Protein AF-A0A9D5M4J1-F1 (afdb_monomer)

Secondary structure (DSSP, 8-state):
------HHHHHHHHHHHHHTTT-EE-PPPHHHHSS-EEEEGGGEEE-TTSGGG-TTT---HHHHHHHHHHHHHHHHHTS-S-SSPEEEEEEESSSEE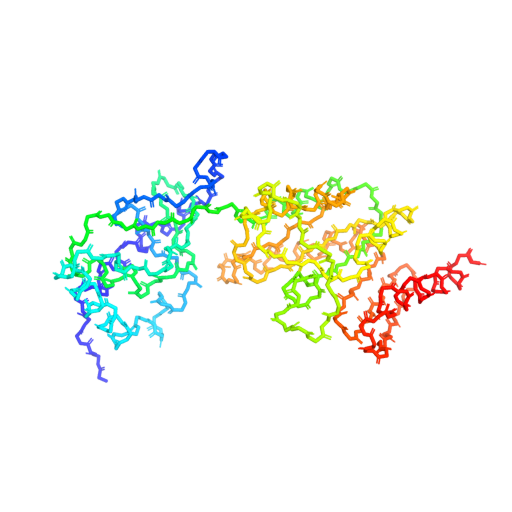EEE-HHHHHHHHHTT-SEEEEEE--PPPHHHHHHHHHT---SEEEEEEIIIIIS-SSTTS-BPPPPTTTHHHH--PPPBTTHHHHHHHHHTTTEEEEEEESS---HHHHHHHHHHTTPPPSEEEES--S--TTHHHHHHHHHHHHHHH-SEEEEE-SSEEEEEETTTTEEEEEE----TTTHHHHHHHHHHHHHHHHS--

Sequence (297 aa):
MAGTKSRFDEYVREELNRYRGIGYPVKSNLLHRIKTWKKPTRKIHPNPEDEFCFQDIGPNYKIISDYEQQILQARKNGTRFFSEPLTVQKMHPDGYMLLNGHHRWAAAVRLGEEKVPVRIVNLTTLNEVQKMIRDAKNNKRVTFDLDEVIFPPDNSSLMEPPLRFPLNRTYPERMRLGVPALFNFLQRRGYDIWVFSARYYSTDYLKRYFRRYRIKLDGIVTGLVQNRPGVNEIREELSTLTRSKYPRTIHIDGKSVLCIDREKRHFSDYELSGSPETWSREIMDYVSAYEKQHQKD

Foldseek 3Di:
DPDDDDPLLVVLVVLCVVCVPPKDFDDDDPVLQQDKDWDFLVLEHEDCLDLCNDPVRHNDVVLLVVLLVLQVVCVVVVHASDPDFFEWTAIPPTHTYTLDDVSNSSSCVVVVPGITIYRYAAADDLVNLLVLLVVQPFQAAEEEECDPQFQNPDPLAAWDDQDDPPVCVSPVTTTGPCPLVLQVLCVVVRYAYEYAYCARHHPVSVQVVVVSSVGHHSYYHYNPRDDDVVVVVSVVVSVVSNCVRHQWYWYDYLFKIWIHHNVVRDTDIGGDPNDNVCSSVSVSVVVVVVCVVVVPD

Mean predicted aligned error: 6.98 Å

Solvent-accessible surface area (backbone atoms only — not comparable to full-atom values): 16486 Å² total; per-residue (Å²): 132,91,69,85,78,49,75,64,56,52,51,53,50,52,55,44,58,75,39,58,96,60,60,40,84,43,81,67,60,71,79,63,49,77,50,77,41,77,41,51,41,89,41,53,40,77,38,74,83,37,62,58,58,33,92,91,68,29,72,61,63,69,62,18,51,55,40,35,50,42,36,56,51,17,64,75,67,74,50,77,54,62,95,66,60,31,33,28,28,34,28,33,92,65,48,25,36,42,75,44,49,65,48,55,51,48,20,37,57,76,72,65,44,66,58,42,52,31,36,46,32,39,61,46,49,71,70,56,52,51,47,40,58,70,70,46,87,50,47,29,32,36,39,33,44,36,56,62,46,39,37,45,88,55,85,82,49,49,56,41,82,71,54,64,87,73,48,31,79,79,45,74,77,48,44,33,40,47,48,63,57,42,50,54,57,40,46,78,72,45,33,38,38,30,37,37,31,82,54,75,52,27,52,69,55,52,56,53,53,40,44,75,66,72,42,80,73,62,37,71,43,18,44,65,79,85,74,58,90,68,45,65,58,53,48,51,50,47,50,51,52,45,52,72,49,30,42,32,39,34,43,43,56,75,48,36,39,37,40,39,32,59,86,77,73,42,75,50,78,44,78,50,93,67,49,46,88,47,48,40,55,54,52,52,50,50,54,50,51,52,47,59,70,67,70,77,120

Nearest PDB structures (foldseek):
  7ng0-assembly1_A-2  TM=8.614E-01  e=2.525E-04  Geobacillus thermoleovorans CCB_US3_UF5
  7nfu-assembly2_B  TM=6.854E-01  e=1.041E-04  Geobacillus thermoleovorans CCB_US3_UF5
  7nfu-assembly1_A  TM=5.438E-01  e=7.748E-05  Geobacillus thermoleovorans CCB_US3_UF5
  6ryk-assembly1_B  TM=5.543E-01  e=7.763E-03  Myxococcus xanthus DK 1622
  7ocr-assembly1_A  TM=6.006E-01  e=1.676E+00  Acinetobacter baumannii ATCC 19606 = CIP 70.34 = JCM 6841

pLDDT: mean 86.73, std 10.68, range [34.03, 96.38]

Structure (mmCIF, N/CA/C/O backbone):
data_AF-A0A9D5M4J1-F1
#
_entry.id   AF-A0A9D5M4J1-F1
#
loop_
_atom_site.group_PDB
_atom_site.id
_atom_site.type_symbol
_atom_site.label_atom_id
_atom_site.label_alt_id
_atom_site.label_comp_id
_atom_site.label_asym_id
_atom_site.label_entity_id
_atom_site.label_seq_id
_atom_site.pdbx_PDB_ins_code
_atom_site.Cartn_x
_atom_site.Cartn_y
_atom_site.Cartn_z
_atom_site.occupancy
_atom_site.B_iso_or_equiv
_atom_site.auth_seq_id
_atom_site.auth_comp_id
_atom_site.auth_asym_id
_atom_site.auth_atom_id
_atom_site.pdbx_PDB_model_num
ATOM 1 N N . MET A 1 1 ? 10.387 -12.918 37.264 1.00 34.03 1 MET A N 1
ATOM 2 C CA . MET A 1 1 ? 9.130 -12.629 37.988 1.00 34.03 1 MET A CA 1
ATOM 3 C C . MET A 1 1 ? 7.985 -12.758 36.999 1.00 34.03 1 MET A C 1
ATOM 5 O O . MET A 1 1 ? 7.893 -11.940 36.095 1.00 34.03 1 MET A O 1
ATOM 9 N N . ALA A 1 2 ? 7.189 -13.823 37.093 1.00 36.91 2 ALA A N 1
ATOM 10 C CA . ALA A 1 2 ? 6.030 -14.021 36.226 1.00 36.91 2 ALA A CA 1
ATOM 11 C C . ALA A 1 2 ? 4.923 -13.056 36.675 1.00 36.91 2 ALA A C 1
ATOM 13 O O . ALA A 1 2 ? 4.228 -13.316 37.653 1.00 36.91 2 ALA A O 1
ATOM 14 N N . GLY A 1 3 ? 4.849 -11.894 36.023 1.00 44.56 3 GLY A N 1
ATOM 15 C CA . GLY A 1 3 ? 3.861 -10.864 36.320 1.00 44.56 3 GLY A CA 1
ATOM 16 C C . GLY A 1 3 ? 2.443 -11.376 36.084 1.00 44.56 3 GLY A C 1
ATOM 17 O O . GLY A 1 3 ? 2.165 -12.035 35.080 1.00 44.56 3 GLY A O 1
ATOM 18 N N . THR A 1 4 ? 1.554 -11.075 37.025 1.00 47.53 4 THR A N 1
ATOM 19 C CA . THR A 1 4 ? 0.114 -11.310 36.939 1.00 47.53 4 THR A CA 1
ATOM 20 C C . THR A 1 4 ? -0.404 -10.731 35.622 1.00 47.53 4 THR A C 1
ATOM 22 O O . THR A 1 4 ? -0.330 -9.522 35.401 1.00 47.53 4 THR A O 1
ATOM 25 N N . LYS A 1 5 ? -0.870 -11.591 34.712 1.00 61.75 5 LYS A N 1
ATOM 26 C CA . LYS A 1 5 ? -1.372 -11.166 33.399 1.00 61.75 5 LYS A CA 1
ATOM 27 C C . LYS A 1 5 ? -2.619 -10.305 33.596 1.00 61.75 5 LYS A C 1
ATOM 29 O O . LYS A 1 5 ? -3.487 -10.649 34.395 1.00 61.75 5 LYS A O 1
ATOM 34 N N . SER A 1 6 ? -2.706 -9.176 32.895 1.00 79.50 6 SER A N 1
ATOM 35 C CA . SER A 1 6 ? -3.891 -8.323 32.969 1.00 79.50 6 SER A CA 1
ATOM 36 C C . SER A 1 6 ? -5.097 -9.072 32.397 1.00 79.50 6 SER A C 1
ATOM 38 O O . SER A 1 6 ? -4.967 -9.772 31.395 1.00 79.50 6 SER A O 1
ATOM 40 N N . ARG A 1 7 ? -6.302 -8.845 32.940 1.00 84.88 7 ARG A N 1
ATOM 41 C CA . ARG A 1 7 ? -7.572 -9.321 32.345 1.00 84.88 7 ARG A CA 1
ATOM 42 C C . ARG A 1 7 ? -7.690 -8.953 30.857 1.00 84.88 7 ARG A C 1
ATOM 44 O O . ARG A 1 7 ? -8.324 -9.655 30.076 1.00 84.88 7 ARG A O 1
ATOM 51 N N . PHE A 1 8 ? -7.075 -7.839 30.455 1.00 87.94 8 PHE A N 1
ATOM 52 C CA . PHE A 1 8 ? -7.015 -7.426 29.057 1.00 87.94 8 PHE A CA 1
ATOM 53 C C . PHE A 1 8 ? -6.067 -8.299 28.212 1.00 87.94 8 PHE A C 1
ATOM 55 O O . PHE A 1 8 ? -6.415 -8.638 27.084 1.00 87.94 8 PHE A O 1
ATOM 62 N N . ASP A 1 9 ? -4.916 -8.716 28.749 1.00 86.94 9 ASP A N 1
ATOM 63 C CA . ASP A 1 9 ? -3.996 -9.631 28.052 1.00 86.94 9 ASP A CA 1
ATOM 64 C C . ASP A 1 9 ? -4.642 -10.999 27.815 1.00 86.94 9 ASP A C 1
ATOM 66 O O . ASP A 1 9 ? -4.414 -11.635 26.785 1.00 86.94 9 ASP A O 1
ATOM 70 N N . GLU A 1 10 ? -5.449 -11.463 28.772 1.00 87.75 10 GLU A N 1
ATOM 71 C CA . GLU A 1 10 ? -6.241 -12.687 28.634 1.00 87.75 10 GLU A CA 1
ATOM 72 C C . GLU A 1 10 ? -7.270 -12.550 27.514 1.00 87.75 10 GLU A C 1
ATOM 74 O O . GLU A 1 10 ? -7.282 -13.385 26.612 1.00 87.75 10 GLU A O 1
ATOM 79 N N . TYR A 1 11 ? -8.033 -11.452 27.493 1.00 89.31 11 TYR A N 1
ATOM 80 C CA . TYR A 1 11 ? -8.980 -11.155 26.415 1.00 89.31 11 TYR A CA 1
ATOM 81 C C . TYR A 1 11 ? -8.313 -11.136 25.030 1.00 89.31 11 TYR A C 1
ATOM 83 O O . TYR A 1 11 ? -8.810 -11.758 24.091 1.00 89.31 11 TYR A O 1
ATOM 91 N N . VAL A 1 12 ? -7.167 -10.457 24.889 1.00 89.31 12 VAL A N 1
ATOM 92 C CA . VAL A 1 12 ? -6.423 -10.422 23.619 1.00 89.31 12 VAL A CA 1
ATOM 93 C C . VAL A 1 12 ? -5.990 -11.831 23.216 1.00 89.31 12 VAL A C 1
ATOM 95 O O . VAL A 1 12 ? -6.164 -12.217 22.061 1.00 89.31 12 VAL A O 1
ATOM 98 N N . ARG A 1 13 ? -5.477 -12.633 24.157 1.00 88.00 13 ARG A N 1
ATOM 99 C CA . ARG A 1 13 ? -5.056 -14.013 23.880 1.00 88.00 13 ARG A CA 1
ATOM 100 C C . ARG A 1 13 ? -6.226 -14.905 23.463 1.00 88.00 13 ARG A C 1
ATOM 102 O O . ARG A 1 13 ? -6.072 -15.700 22.539 1.00 88.00 13 ARG A O 1
ATOM 109 N N . GLU A 1 14 ? -7.373 -14.789 24.122 1.00 90.00 14 GLU A N 1
ATOM 110 C CA . GLU A 1 14 ? -8.589 -15.527 23.768 1.00 90.00 14 GLU A CA 1
ATOM 111 C C . GLU A 1 14 ? -9.065 -15.179 22.356 1.00 90.00 14 GLU A C 1
ATOM 113 O O . GLU A 1 14 ? -9.339 -16.080 21.563 1.00 90.00 14 GLU A O 1
ATOM 118 N N . GLU A 1 15 ? -9.091 -13.893 22.006 1.00 88.69 15 GLU A N 1
ATOM 119 C CA . GLU A 1 15 ? -9.456 -13.443 20.661 1.00 88.69 15 GLU A CA 1
ATOM 120 C C . GLU A 1 15 ? -8.465 -13.943 19.599 1.00 88.69 15 GLU A C 1
ATOM 122 O O . GLU A 1 15 ? -8.883 -14.435 18.550 1.00 88.69 15 GLU A O 1
ATOM 127 N N . LEU A 1 16 ? -7.157 -13.905 19.872 1.00 87.31 16 LEU A N 1
ATOM 128 C CA . LEU A 1 16 ? -6.145 -14.458 18.965 1.00 87.31 16 LEU A CA 1
ATOM 129 C C . LEU A 1 16 ? -6.324 -15.967 18.764 1.00 87.31 16 LEU A C 1
ATOM 131 O O . LEU A 1 16 ? -6.267 -16.449 17.633 1.00 87.31 16 LEU A O 1
ATOM 135 N N . ASN A 1 17 ? -6.583 -16.710 19.842 1.00 87.19 17 ASN A N 1
ATOM 136 C CA . ASN A 1 17 ? -6.818 -18.151 19.783 1.00 87.19 17 ASN A CA 1
ATOM 137 C C . ASN A 1 17 ? -8.105 -18.493 19.029 1.00 87.19 17 ASN A C 1
ATOM 139 O O . ASN A 1 17 ? -8.104 -19.431 18.234 1.00 87.19 17 ASN A O 1
ATOM 143 N N . ARG A 1 18 ? -9.176 -17.711 19.219 1.00 86.19 18 ARG A N 1
ATOM 144 C CA . ARG A 1 18 ? -10.458 -17.896 18.528 1.00 86.19 18 ARG A CA 1
ATOM 145 C C . ARG A 1 18 ? -10.302 -17.874 17.010 1.00 86.19 18 ARG A C 1
ATOM 147 O O . ARG A 1 18 ? -10.974 -18.645 16.336 1.00 86.19 18 ARG A O 1
ATOM 154 N N . TYR A 1 19 ? -9.440 -17.010 16.474 1.00 82.25 19 TYR A N 1
ATOM 155 C CA . TYR A 1 19 ? -9.260 -16.851 15.025 1.00 82.25 19 TYR A CA 1
ATOM 156 C C . TYR A 1 19 ? -7.991 -17.503 14.471 1.00 82.25 19 TYR A C 1
ATOM 158 O O . TYR A 1 19 ? -7.726 -17.413 13.267 1.00 82.25 19 TYR A O 1
ATOM 166 N N . ARG A 1 20 ? -7.212 -18.188 15.312 1.00 80.88 20 ARG A N 1
ATOM 167 C CA . ARG A 1 20 ? -5.972 -18.843 14.899 1.00 80.88 20 ARG A CA 1
ATOM 168 C C . ARG A 1 20 ? -6.263 -19.923 13.857 1.00 80.88 20 ARG A C 1
ATOM 170 O O . ARG A 1 20 ? -7.056 -20.826 14.088 1.00 80.88 20 ARG A O 1
ATOM 177 N N . GLY A 1 21 ? -5.637 -19.811 12.688 1.00 74.56 21 GLY A N 1
ATOM 178 C CA . GLY A 1 21 ? -5.787 -20.773 11.588 1.00 74.56 21 GLY A CA 1
ATOM 179 C C . GLY A 1 21 ? -7.107 -20.695 10.806 1.00 74.56 21 GLY A C 1
ATOM 180 O O . GLY A 1 21 ? -7.166 -21.222 9.702 1.00 74.56 21 GLY A O 1
ATOM 181 N N . ILE A 1 22 ? -8.133 -20.003 11.315 1.00 79.38 22 ILE A N 1
ATOM 182 C CA . ILE A 1 22 ? -9.433 -19.847 10.632 1.00 79.38 22 ILE A CA 1
ATOM 183 C C . ILE A 1 22 ? -9.672 -18.430 10.092 1.00 79.38 22 ILE A C 1
ATOM 185 O O . ILE A 1 22 ? -10.477 -18.238 9.180 1.00 79.38 22 ILE A O 1
ATOM 189 N N . GLY A 1 23 ? -8.984 -17.430 10.651 1.00 79.50 23 GLY A N 1
ATOM 190 C CA . GLY A 1 23 ? -9.100 -16.032 10.256 1.00 79.50 23 GLY A CA 1
ATOM 191 C C . GLY A 1 23 ? -8.487 -15.774 8.881 1.00 79.50 23 GLY A C 1
ATOM 192 O O . GLY A 1 23 ? -7.264 -15.791 8.729 1.00 79.50 23 GLY A O 1
ATOM 193 N N . TYR A 1 24 ? -9.322 -15.475 7.883 1.00 80.62 24 TYR A N 1
ATOM 194 C CA . TYR A 1 24 ? -8.857 -15.173 6.526 1.00 80.62 24 TYR A CA 1
ATOM 195 C C . TYR A 1 24 ? -9.322 -13.786 6.054 1.00 80.62 24 TYR A C 1
ATOM 197 O O . TYR A 1 24 ? -10.515 -13.481 6.146 1.00 80.62 24 TYR A O 1
ATOM 205 N N . PRO A 1 25 ? -8.420 -12.923 5.543 1.00 84.88 25 PRO A N 1
ATOM 206 C CA . PRO A 1 25 ? -8.799 -11.613 5.029 1.00 84.88 25 PRO A CA 1
ATOM 207 C C . PRO A 1 25 ? -9.650 -11.745 3.762 1.00 84.88 25 PRO A C 1
ATOM 209 O O . PRO A 1 25 ? -9.275 -12.413 2.804 1.00 84.88 25 PRO A O 1
ATOM 212 N N . VAL A 1 26 ? -10.783 -11.050 3.721 1.00 86.56 26 VAL A N 1
ATOM 213 C CA . VAL A 1 26 ? -11.701 -11.051 2.576 1.00 86.56 26 VAL A CA 1
ATOM 214 C C . VAL A 1 26 ? -11.791 -9.653 1.996 1.00 86.56 26 VAL A C 1
ATOM 216 O O . VAL A 1 26 ? -11.751 -8.650 2.714 1.00 86.56 26 VAL A O 1
ATOM 219 N N . LYS A 1 27 ? -11.978 -9.557 0.679 1.00 86.38 27 LYS A N 1
ATOM 220 C CA . LYS A 1 27 ? -12.227 -8.261 0.053 1.00 86.38 27 LYS A CA 1
ATOM 221 C C . LYS A 1 27 ? -13.539 -7.669 0.543 1.00 86.38 27 LYS A C 1
ATOM 223 O O . LYS A 1 27 ? -14.593 -8.300 0.531 1.00 86.38 27 LYS A O 1
ATOM 228 N N . SER A 1 28 ? -13.467 -6.409 0.942 1.00 83.88 28 SER A N 1
ATOM 229 C CA . SER A 1 28 ? -14.647 -5.591 1.181 1.00 83.88 28 SER A CA 1
ATOM 230 C C . SER A 1 28 ? -15.231 -5.092 -0.149 1.00 83.88 28 SER A C 1
ATOM 232 O O . SER A 1 28 ? -14.552 -5.112 -1.181 1.00 83.88 28 SER A O 1
ATOM 234 N N . ASN A 1 29 ? -16.462 -4.571 -0.128 1.00 84.88 29 ASN A N 1
ATOM 235 C CA . ASN A 1 29 ? -17.113 -3.927 -1.280 1.00 84.88 29 ASN A CA 1
ATOM 236 C C . ASN A 1 29 ? -16.747 -2.441 -1.374 1.00 84.88 29 ASN A C 1
ATOM 238 O O . ASN A 1 29 ? -16.393 -1.817 -0.371 1.00 84.88 29 ASN A O 1
ATOM 242 N N . LEU A 1 30 ? -16.812 -1.875 -2.586 1.00 77.62 30 LEU A N 1
ATOM 243 C CA . LEU A 1 30 ? -16.299 -0.531 -2.889 1.00 77.62 30 LEU A CA 1
ATOM 244 C C . LEU A 1 30 ? -16.879 0.548 -1.960 1.00 77.62 30 LEU A C 1
ATOM 246 O O . LEU A 1 30 ? -16.128 1.353 -1.415 1.00 77.62 30 LEU A O 1
ATOM 250 N N . LEU A 1 31 ? -18.191 0.509 -1.714 1.00 78.31 31 LEU A N 1
ATOM 251 C CA . LEU A 1 31 ? -18.895 1.471 -0.859 1.00 78.31 31 LEU A CA 1
ATOM 252 C C . LEU A 1 31 ? -18.339 1.512 0.570 1.00 78.31 31 LEU A C 1
ATOM 254 O O . LEU A 1 31 ? -18.200 2.584 1.153 1.00 78.31 31 LEU A O 1
ATOM 258 N N . HIS A 1 32 ? -17.942 0.364 1.120 1.00 79.44 32 HIS A N 1
ATOM 259 C CA . HIS A 1 32 ? -17.381 0.284 2.467 1.00 79.44 32 HIS A CA 1
ATOM 260 C C . HIS A 1 32 ? -15.969 0.873 2.580 1.00 79.44 32 HIS A C 1
ATOM 262 O O . HIS A 1 32 ? -15.504 1.087 3.695 1.00 79.44 32 HIS A O 1
ATOM 268 N N . ARG A 1 33 ? -15.289 1.165 1.466 1.00 81.75 33 ARG A N 1
ATOM 269 C CA . ARG A 1 33 ? -13.906 1.674 1.465 1.00 81.75 33 ARG A CA 1
ATOM 270 C C . ARG A 1 33 ? -13.782 3.169 1.174 1.00 81.75 33 ARG A C 1
ATOM 272 O O . ARG A 1 33 ? -12.705 3.721 1.343 1.00 81.75 33 ARG A O 1
ATOM 279 N N . ILE A 1 34 ? -14.853 3.824 0.721 1.00 76.38 34 ILE A N 1
ATOM 280 C CA . ILE A 1 34 ? -14.801 5.232 0.282 1.00 76.38 34 ILE A CA 1
ATOM 281 C C . ILE A 1 34 ? -14.773 6.218 1.462 1.00 76.38 34 ILE A C 1
ATOM 283 O O . ILE A 1 34 ? -14.279 7.330 1.315 1.00 76.38 34 ILE A O 1
ATOM 287 N N . LYS A 1 35 ? -15.280 5.830 2.637 1.00 81.88 35 LYS A N 1
ATOM 288 C CA . LYS A 1 35 ? -15.336 6.698 3.821 1.00 81.88 35 LYS A CA 1
ATOM 289 C C . LYS A 1 35 ? -14.962 5.961 5.099 1.00 81.88 35 LYS A C 1
ATOM 291 O O . LYS A 1 35 ? -14.937 4.732 5.136 1.00 81.88 35 LYS A O 1
ATOM 296 N N . THR A 1 36 ? -14.739 6.729 6.157 1.00 87.06 36 THR A N 1
ATOM 297 C CA . THR A 1 36 ? -14.618 6.222 7.525 1.00 87.06 36 THR A CA 1
ATOM 298 C C . THR A 1 36 ? -15.982 5.764 8.039 1.00 87.06 36 THR A C 1
ATOM 300 O O . THR A 1 36 ? -16.984 6.467 7.890 1.00 87.06 36 THR A O 1
ATOM 303 N N . TRP A 1 37 ? -16.021 4.597 8.676 1.00 88.62 37 TRP A N 1
ATOM 304 C CA . TRP A 1 37 ? -17.231 4.017 9.259 1.00 88.62 37 TRP A CA 1
ATOM 305 C C . TRP A 1 37 ? -17.082 3.868 10.763 1.00 88.62 37 TRP A C 1
ATOM 307 O O . TRP A 1 37 ? -15.999 3.575 11.242 1.00 88.62 37 TRP A O 1
ATOM 317 N N . LYS A 1 38 ? -18.176 3.988 11.514 1.00 92.06 38 LYS A N 1
ATOM 318 C CA . LYS A 1 38 ? -18.201 3.531 12.908 1.00 92.06 38 LYS A CA 1
ATOM 319 C C . LYS A 1 38 ? -18.526 2.039 12.921 1.00 92.06 38 LYS A C 1
ATOM 321 O O . LYS A 1 38 ? -19.567 1.646 12.390 1.00 92.06 38 LYS A O 1
ATOM 326 N N . LYS A 1 39 ? -17.647 1.210 13.483 1.00 94.00 39 LYS A N 1
ATOM 327 C CA . LYS A 1 39 ? -17.856 -0.242 13.602 1.00 94.00 39 LYS A CA 1
ATOM 328 C C . LYS A 1 39 ? -17.829 -0.675 15.063 1.00 94.00 39 LYS A C 1
ATOM 330 O O . LYS A 1 39 ? -17.121 -0.037 15.838 1.00 94.00 39 LYS A O 1
ATOM 335 N N . PRO A 1 40 ? -18.595 -1.718 15.436 1.00 95.00 40 PRO A N 1
ATOM 336 C CA . PRO A 1 40 ? -18.570 -2.234 16.794 1.00 95.00 40 PRO A CA 1
ATOM 337 C C . PRO A 1 40 ? -17.155 -2.640 17.194 1.00 95.00 40 PRO A C 1
ATOM 339 O O . PRO A 1 40 ? -16.514 -3.392 16.461 1.00 95.00 40 PRO A O 1
ATOM 342 N N . THR A 1 41 ? -16.687 -2.180 18.350 1.00 93.19 41 THR A N 1
ATOM 343 C CA . THR A 1 41 ? -15.324 -2.456 18.832 1.00 93.19 41 THR A CA 1
ATOM 344 C C . THR A 1 41 ? -15.083 -3.960 18.996 1.00 93.19 41 THR A C 1
ATOM 346 O O . THR A 1 41 ? -14.015 -4.457 18.658 1.00 93.19 41 THR A O 1
ATOM 349 N N . ARG A 1 42 ? -16.125 -4.706 19.395 1.00 91.88 42 ARG A N 1
ATOM 350 C CA . ARG A 1 42 ? -16.126 -6.177 19.541 1.00 91.88 42 ARG A CA 1
ATOM 351 C C . ARG A 1 42 ? -16.002 -6.956 18.224 1.00 91.88 42 ARG A C 1
ATOM 353 O O . ARG A 1 42 ? -15.778 -8.155 18.249 1.00 91.88 42 ARG A O 1
ATOM 360 N N . LYS A 1 43 ? -16.208 -6.300 17.077 1.00 93.88 43 LYS A N 1
ATOM 361 C CA . LYS A 1 43 ? -16.054 -6.898 15.736 1.00 93.88 43 LYS A CA 1
ATOM 362 C C . LYS A 1 43 ? -14.682 -6.591 15.132 1.00 93.88 43 LYS A C 1
ATOM 364 O O . LYS A 1 43 ? -14.491 -6.798 13.937 1.00 93.88 43 LYS A O 1
ATOM 369 N N . ILE A 1 44 ? -13.778 -5.998 15.908 1.00 94.75 44 ILE A N 1
ATOM 370 C CA . ILE A 1 44 ? -12.417 -5.678 15.491 1.00 94.75 44 ILE A CA 1
ATOM 371 C C . ILE A 1 44 ? -11.492 -6.582 16.285 1.00 94.75 44 ILE A C 1
ATOM 373 O O . ILE A 1 44 ? -11.486 -6.535 17.514 1.00 94.75 44 ILE A O 1
ATOM 377 N N . HIS A 1 45 ? -10.730 -7.386 15.560 1.00 93.25 45 HIS A N 1
ATOM 378 C CA . HIS A 1 45 ? -9.870 -8.419 16.104 1.00 93.25 45 HIS A CA 1
ATOM 379 C C . HIS A 1 45 ? -8.411 -8.002 15.914 1.00 93.25 45 HIS A C 1
ATOM 381 O O . HIS A 1 45 ? -8.057 -7.501 14.837 1.00 93.25 45 HIS A O 1
ATOM 387 N N . PRO A 1 46 ? -7.561 -8.166 16.938 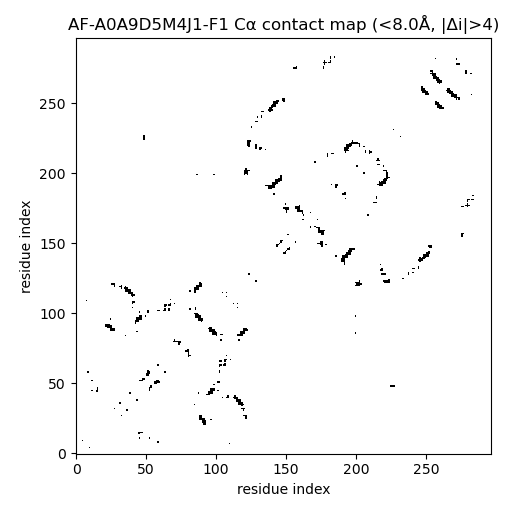1.00 91.75 46 PRO A N 1
ATOM 388 C CA . PRO A 1 46 ? -6.155 -7.812 16.839 1.00 91.75 46 PRO A CA 1
ATOM 389 C C . PRO A 1 46 ? -5.471 -8.684 15.780 1.00 91.75 46 PRO A C 1
ATOM 391 O O . PRO A 1 46 ? -5.777 -9.869 15.645 1.00 91.75 46 PRO A O 1
ATOM 394 N N . ASN A 1 47 ? -4.565 -8.096 15.000 1.00 88.75 47 ASN A N 1
ATOM 395 C CA . ASN A 1 47 ? -3.760 -8.861 14.050 1.00 88.75 47 ASN A CA 1
ATOM 396 C C . ASN A 1 47 ? -2.675 -9.643 14.811 1.00 88.75 47 ASN A C 1
ATOM 398 O O . ASN A 1 47 ? -1.835 -8.991 15.429 1.00 88.75 47 ASN A O 1
ATOM 402 N N . PRO A 1 48 ? -2.647 -10.990 14.732 1.00 84.94 48 PRO A N 1
ATOM 403 C CA . PRO A 1 48 ? -1.645 -11.813 15.418 1.00 84.94 48 PRO A CA 1
ATOM 404 C C . PRO A 1 48 ? -0.197 -11.482 15.049 1.00 84.94 48 PRO A C 1
ATOM 406 O O . PRO A 1 48 ? 0.715 -11.799 15.799 1.00 84.94 48 PRO A O 1
ATOM 409 N N . GLU A 1 49 ? -0.010 -10.862 13.887 1.00 79.94 49 GLU A N 1
ATOM 410 C CA . GLU A 1 49 ? 1.281 -10.557 13.267 1.00 79.94 49 GLU A CA 1
ATOM 411 C C . GLU A 1 49 ? 1.829 -9.180 13.660 1.00 79.94 49 GLU A C 1
ATOM 413 O O . GLU A 1 49 ? 2.854 -8.752 13.141 1.00 79.94 49 GLU A O 1
ATOM 418 N N . ASP A 1 50 ? 1.108 -8.456 14.512 1.00 86.00 50 ASP A N 1
ATOM 419 C CA . ASP A 1 50 ? 1.525 -7.161 15.033 1.00 86.00 50 ASP A CA 1
ATOM 420 C C . ASP A 1 50 ? 2.310 -7.341 16.337 1.00 86.00 50 ASP A C 1
ATOM 422 O O . ASP A 1 50 ? 1.939 -8.177 17.165 1.00 86.00 50 ASP A O 1
ATOM 426 N N . GLU A 1 51 ? 3.344 -6.522 16.552 1.00 84.62 51 GLU A N 1
ATOM 427 C CA . GLU A 1 51 ? 4.177 -6.544 17.765 1.00 84.62 51 GLU A CA 1
ATOM 428 C C . GLU A 1 51 ? 3.349 -6.462 19.052 1.00 84.62 51 GLU A C 1
ATOM 430 O O . GLU A 1 51 ? 3.676 -7.106 20.050 1.00 84.62 51 GLU A O 1
ATOM 435 N N . PHE A 1 52 ? 2.214 -5.755 19.000 1.00 88.62 52 PHE A N 1
ATOM 436 C CA . PHE A 1 52 ? 1.241 -5.677 20.086 1.00 88.62 52 PHE A CA 1
ATOM 437 C C . PHE A 1 52 ? 0.782 -7.053 20.601 1.00 88.62 52 PHE A C 1
ATOM 439 O O . PHE A 1 52 ? 0.390 -7.184 21.760 1.00 88.62 52 PHE A O 1
ATOM 446 N N . CYS A 1 53 ? 0.788 -8.074 19.743 1.00 85.31 53 CYS A N 1
ATOM 447 C CA . CYS A 1 53 ? 0.292 -9.419 20.029 1.00 85.31 53 CYS A CA 1
ATOM 448 C C . CYS A 1 53 ? 1.399 -10.429 20.358 1.00 85.31 53 CYS A C 1
ATOM 450 O O . CYS A 1 53 ? 1.087 -11.565 20.727 1.00 85.31 53 CYS A O 1
ATOM 452 N N . PHE A 1 54 ? 2.674 -10.059 20.215 1.00 84.75 54 PHE A N 1
ATOM 453 C CA . PHE A 1 54 ? 3.788 -10.973 20.462 1.00 84.75 54 PHE A CA 1
ATOM 454 C C . PHE A 1 54 ? 3.984 -11.208 21.958 1.00 84.75 54 PHE A C 1
ATOM 456 O O . PHE A 1 54 ? 3.792 -10.306 22.768 1.00 84.75 54 PHE A O 1
ATOM 463 N N . GLN A 1 55 ? 4.371 -12.429 22.336 1.00 79.50 55 GLN A N 1
ATOM 464 C CA . GLN A 1 55 ? 4.523 -12.796 23.749 1.00 79.50 55 GLN A CA 1
ATOM 465 C C . GLN A 1 55 ? 5.661 -12.031 24.435 1.00 79.50 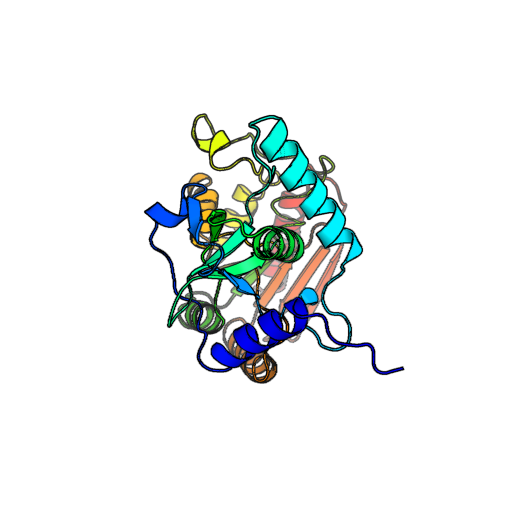55 GLN A C 1
ATOM 467 O O . GLN A 1 55 ? 5.531 -11.701 25.611 1.00 79.50 55 GLN A O 1
ATOM 472 N N . ASP A 1 56 ? 6.723 -11.721 23.689 1.00 81.81 56 ASP A N 1
ATOM 473 C CA . ASP A 1 56 ? 7.928 -11.071 24.213 1.00 81.81 56 ASP A CA 1
ATOM 474 C C . ASP A 1 56 ? 7.855 -9.533 24.193 1.00 81.81 56 ASP A C 1
ATOM 476 O O . ASP A 1 56 ? 8.642 -8.878 24.871 1.00 81.81 56 ASP A O 1
ATOM 480 N N . ILE A 1 57 ? 6.918 -8.950 23.430 1.00 84.12 57 ILE A N 1
ATOM 481 C CA . ILE A 1 57 ? 6.748 -7.491 23.293 1.00 84.12 57 ILE A CA 1
ATOM 482 C C . ILE A 1 57 ? 5.425 -7.059 23.929 1.00 84.12 57 ILE A C 1
ATOM 484 O O . ILE A 1 57 ? 5.409 -6.383 24.958 1.00 84.12 57 ILE A O 1
ATOM 488 N N . GLY A 1 58 ? 4.309 -7.489 23.339 1.00 85.06 58 GLY A N 1
ATOM 489 C CA . GLY A 1 58 ? 2.970 -7.291 23.874 1.00 85.06 58 GLY A CA 1
ATOM 490 C C . GLY A 1 58 ? 2.480 -5.833 23.889 1.00 85.06 58 GLY A C 1
ATOM 491 O O . GLY A 1 58 ? 3.071 -4.933 23.282 1.00 85.06 58 GLY A O 1
ATOM 492 N N . PRO A 1 59 ? 1.355 -5.568 24.579 1.00 90.25 59 PRO A N 1
ATOM 493 C CA . PRO A 1 59 ? 0.763 -4.238 24.656 1.00 90.25 59 PRO A CA 1
ATOM 494 C C . PRO A 1 59 ? 1.621 -3.242 25.450 1.00 90.25 59 PRO A C 1
ATOM 496 O O . PRO A 1 59 ? 1.986 -3.480 26.600 1.00 90.25 59 PRO A O 1
ATOM 499 N N . ASN A 1 60 ? 1.837 -2.047 24.894 1.00 91.94 60 ASN A N 1
ATOM 500 C CA . ASN A 1 60 ? 2.433 -0.942 25.649 1.00 91.94 60 ASN A CA 1
ATOM 501 C C . ASN A 1 60 ? 1.351 -0.201 26.452 1.00 91.94 60 ASN A C 1
ATOM 503 O O . ASN A 1 60 ? 0.627 0.647 25.924 1.00 91.94 60 ASN A O 1
ATOM 507 N N . TYR A 1 61 ? 1.255 -0.514 27.743 1.00 92.19 61 TYR A N 1
ATOM 508 C CA . TYR A 1 61 ? 0.228 0.028 28.634 1.00 92.19 61 TYR A CA 1
ATOM 509 C C . TYR A 1 61 ? 0.313 1.536 28.873 1.00 92.19 61 TYR A C 1
ATOM 511 O O . TYR A 1 61 ? -0.721 2.161 29.102 1.00 92.19 61 TYR A O 1
ATOM 519 N N . LYS A 1 62 ? 1.503 2.139 28.763 1.00 93.12 62 LYS A N 1
ATOM 520 C CA . LYS A 1 62 ? 1.652 3.597 28.855 1.00 93.12 62 LYS A CA 1
ATOM 521 C C . LYS A 1 62 ? 0.930 4.275 27.691 1.00 93.12 62 LYS A C 1
ATOM 523 O O . LYS A 1 62 ? 0.074 5.122 27.913 1.00 93.12 62 LYS A O 1
ATOM 528 N N . ILE A 1 63 ? 1.186 3.807 26.468 1.00 92.56 63 ILE A N 1
ATOM 529 C CA . ILE A 1 63 ? 0.527 4.320 25.257 1.00 92.56 63 ILE A CA 1
ATOM 530 C C . ILE A 1 63 ? -0.991 4.089 25.321 1.00 92.56 63 ILE A C 1
ATOM 532 O O . ILE A 1 63 ? -1.768 4.962 24.940 1.00 92.56 63 ILE A O 1
ATOM 536 N N . ILE A 1 64 ? -1.432 2.925 25.813 1.00 94.31 64 ILE A N 1
ATOM 537 C CA . ILE A 1 64 ? -2.864 2.641 26.002 1.00 94.31 64 ILE A CA 1
ATOM 538 C C . ILE A 1 64 ? -3.484 3.651 26.969 1.00 94.31 64 ILE A C 1
ATOM 540 O O . ILE A 1 64 ? -4.495 4.256 26.628 1.00 94.31 64 ILE A O 1
ATOM 544 N N . SER A 1 65 ? -2.867 3.872 28.132 1.00 94.56 65 SER A N 1
ATOM 545 C CA . SER A 1 65 ? -3.344 4.832 29.134 1.00 94.56 65 SER A CA 1
ATOM 546 C C . SER A 1 65 ? -3.429 6.255 28.574 1.00 94.56 65 SER A C 1
ATOM 548 O O . SER A 1 65 ? -4.410 6.955 28.823 1.00 94.56 65 SER A O 1
ATOM 550 N N . ASP A 1 66 ? -2.454 6.684 27.772 1.00 94.12 66 ASP A N 1
ATOM 551 C CA . ASP A 1 66 ? -2.484 8.003 27.131 1.00 94.12 66 ASP A CA 1
ATOM 552 C C . ASP A 1 66 ? -3.694 8.139 26.189 1.00 94.12 66 ASP A C 1
ATOM 554 O O . ASP A 1 66 ? -4.406 9.147 26.214 1.00 94.12 66 ASP A O 1
ATOM 558 N N . TYR A 1 67 ? -3.994 7.100 25.400 1.00 94.69 67 TYR A N 1
ATOM 559 C CA . TYR A 1 67 ? -5.196 7.075 24.563 1.00 94.69 67 TYR A CA 1
ATOM 560 C C . TYR A 1 67 ? -6.493 6.979 25.373 1.00 94.69 67 TYR A C 1
ATOM 562 O O . TYR A 1 67 ? -7.494 7.571 24.971 1.00 94.69 67 TYR A O 1
ATOM 570 N N . GLU A 1 68 ? -6.502 6.286 26.515 1.00 94.44 68 GLU A N 1
ATOM 571 C CA . GLU A 1 68 ? -7.654 6.279 27.421 1.00 94.44 68 GLU A CA 1
ATOM 572 C C . GLU A 1 68 ? -7.964 7.700 27.907 1.00 94.44 68 GLU A C 1
ATOM 574 O O . GLU A 1 68 ? -9.114 8.139 27.835 1.00 94.44 68 GLU A O 1
ATOM 579 N N . GLN A 1 69 ? -6.943 8.463 28.313 1.00 93.81 69 GLN A N 1
ATOM 580 C CA . GLN A 1 69 ? -7.121 9.860 28.717 1.00 93.81 69 GLN A CA 1
ATOM 581 C C . GLN A 1 69 ? -7.642 10.732 27.572 1.00 93.81 69 GLN A C 1
ATOM 583 O O . GLN A 1 69 ? -8.563 11.523 27.781 1.00 93.81 69 GLN A O 1
ATOM 588 N N . GLN A 1 70 ? -7.128 10.556 26.350 1.00 92.12 70 GLN A N 1
ATOM 589 C CA . GLN A 1 70 ? -7.636 11.273 25.173 1.00 92.12 70 GLN A CA 1
ATOM 590 C C . GLN A 1 70 ? -9.116 10.965 24.904 1.00 92.12 70 GLN A C 1
ATOM 592 O O . GLN A 1 70 ? -9.898 11.879 24.635 1.00 92.12 70 GLN A O 1
ATOM 597 N N . ILE A 1 71 ? -9.530 9.698 25.025 1.00 92.25 71 ILE A N 1
ATOM 598 C CA . ILE A 1 71 ? -10.934 9.294 24.873 1.00 92.25 71 ILE A CA 1
ATOM 599 C C . ILE A 1 71 ? -11.802 9.948 25.951 1.00 92.25 71 ILE A C 1
ATOM 601 O O . ILE A 1 71 ? -12.838 10.535 25.633 1.00 92.25 71 ILE A O 1
ATOM 605 N N . LEU A 1 72 ? -11.377 9.897 27.215 1.00 92.31 72 LEU A N 1
ATOM 606 C CA . LEU A 1 72 ? -12.111 10.503 28.327 1.00 92.31 72 LEU A CA 1
ATOM 607 C C . LEU A 1 72 ? -12.245 12.025 28.174 1.00 92.31 72 LEU A C 1
ATOM 609 O O . LEU A 1 72 ? -13.324 12.570 28.417 1.00 92.31 72 LEU A O 1
ATOM 613 N N . GLN A 1 73 ? -11.190 12.717 27.739 1.00 90.88 73 GLN A N 1
ATOM 614 C CA . GLN A 1 73 ? -11.231 14.157 27.464 1.00 90.88 73 GLN A CA 1
ATOM 615 C C . GLN A 1 73 ? -12.167 14.487 26.297 1.00 90.88 73 GLN A C 1
ATOM 617 O O . GLN A 1 73 ? -12.988 15.397 26.402 1.00 90.88 73 GLN A O 1
ATOM 622 N N . ALA A 1 74 ? -12.107 13.723 25.206 1.00 88.94 74 ALA A N 1
ATOM 623 C CA . ALA A 1 74 ? -12.988 13.923 24.062 1.00 88.94 74 ALA A CA 1
ATOM 624 C C . ALA A 1 74 ? -14.467 13.689 24.410 1.00 88.94 74 ALA A C 1
ATOM 626 O O . ALA A 1 74 ? -15.324 14.445 23.954 1.00 88.94 74 ALA A O 1
ATOM 627 N N . ARG A 1 75 ? -14.771 12.706 25.276 1.00 87.25 75 ARG A N 1
ATOM 628 C CA . ARG A 1 75 ? -16.124 12.496 25.824 1.00 87.25 75 ARG A CA 1
ATOM 629 C C . ARG A 1 75 ? -16.625 13.737 26.567 1.00 87.25 75 ARG A C 1
ATOM 631 O O . ARG A 1 75 ? -17.745 14.168 26.315 1.00 87.25 75 ARG A O 1
ATOM 638 N N . LYS A 1 76 ? -15.798 14.322 27.444 1.00 89.06 76 LYS A N 1
ATOM 639 C CA . LYS A 1 76 ? -16.146 15.541 28.199 1.00 89.06 76 LYS A CA 1
ATOM 640 C C . LYS A 1 76 ? -16.390 16.741 27.282 1.00 89.06 76 LYS A C 1
ATOM 642 O O . LYS A 1 76 ? -17.324 17.500 27.508 1.00 89.06 76 LYS A O 1
ATOM 647 N N . ASN A 1 77 ? -15.581 16.878 26.235 1.00 87.81 77 ASN A N 1
ATOM 648 C CA . ASN A 1 77 ? -15.616 18.029 25.332 1.00 87.81 77 ASN A CA 1
ATOM 649 C C . ASN A 1 77 ? -16.598 17.861 24.156 1.00 87.81 77 ASN A C 1
ATOM 651 O O . ASN A 1 77 ? -16.719 18.761 23.330 1.00 87.81 77 ASN A O 1
ATOM 655 N N . GLY A 1 78 ? -17.264 16.706 24.028 1.00 82.06 78 GLY A N 1
ATOM 656 C CA . GLY A 1 78 ? -18.144 16.402 22.894 1.00 82.06 78 GLY A CA 1
ATOM 657 C C . GLY A 1 78 ? -17.415 16.285 21.548 1.00 82.06 78 GLY A C 1
ATOM 658 O O . GLY A 1 78 ? -18.034 16.421 20.491 1.00 82.06 78 GLY A O 1
ATOM 659 N N . THR A 1 79 ? -16.100 16.049 21.557 1.00 83.06 79 THR A N 1
ATOM 660 C CA . THR A 1 79 ? -15.267 15.966 20.350 1.00 83.06 79 THR A CA 1
ATOM 661 C C . THR A 1 79 ? -15.011 14.516 19.929 1.00 83.06 79 THR A C 1
ATOM 663 O O . THR A 1 79 ? -15.381 13.550 20.599 1.00 83.06 79 THR A O 1
ATOM 666 N N . ARG A 1 80 ? -14.398 14.323 18.753 1.00 76.19 80 ARG A N 1
ATOM 667 C CA . ARG A 1 80 ? -13.961 12.991 18.308 1.00 76.19 80 ARG A CA 1
ATOM 668 C C . ARG A 1 80 ? -12.707 12.574 19.073 1.00 76.19 80 ARG A C 1
ATOM 670 O O . ARG A 1 80 ? -11.738 13.320 19.085 1.00 76.19 80 ARG A O 1
ATOM 677 N N . PHE A 1 81 ? -12.710 11.358 19.617 1.00 77.50 81 PHE A N 1
ATOM 678 C CA . PHE A 1 81 ? -11.581 10.836 20.393 1.00 77.50 81 PHE A CA 1
ATOM 679 C C . PHE A 1 81 ? -10.385 10.373 19.555 1.00 77.50 81 PHE A C 1
ATOM 681 O O . PHE A 1 81 ? -9.258 10.450 20.024 1.00 77.50 81 PHE A O 1
ATOM 688 N N . PHE A 1 82 ? -10.592 9.926 18.313 1.00 78.81 82 PHE A N 1
ATOM 689 C CA . PHE A 1 82 ? -9.486 9.648 17.395 1.00 78.81 82 PHE A CA 1
ATOM 690 C C . PHE A 1 82 ? -9.446 10.686 16.277 1.00 78.81 82 PHE A C 1
ATOM 692 O O . PHE A 1 82 ? -10.415 10.826 15.521 1.00 78.81 82 PHE A O 1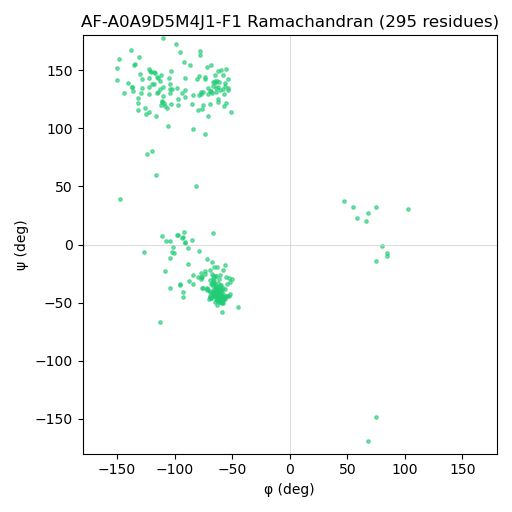
ATOM 699 N N . SER A 1 83 ? -8.311 11.378 16.156 1.00 77.81 83 SER A N 1
ATOM 700 C CA . SER A 1 83 ? -7.974 12.203 14.990 1.00 77.81 83 SER A CA 1
ATOM 701 C C . SER A 1 83 ? -7.862 11.340 13.730 1.00 77.81 83 SER A C 1
ATOM 703 O O . SER A 1 83 ? -8.380 11.705 12.674 1.00 77.81 83 SER A O 1
ATOM 705 N N . GLU A 1 84 ? -7.281 10.146 13.871 1.00 85.81 84 GLU A N 1
ATOM 706 C CA . GLU A 1 84 ? -7.111 9.166 12.802 1.00 85.81 84 GLU A CA 1
ATOM 707 C C . GLU A 1 84 ? -7.907 7.876 13.062 1.00 85.81 84 GLU A C 1
ATOM 709 O O . GLU A 1 84 ? -7.801 7.281 14.137 1.00 85.81 84 GLU A O 1
ATOM 714 N N . PRO A 1 85 ? -8.691 7.382 12.087 1.00 92.19 85 PRO A N 1
ATOM 715 C CA . PRO A 1 85 ? -9.427 6.134 12.249 1.00 92.19 85 PRO A CA 1
ATOM 716 C C . PRO A 1 85 ? -8.494 4.917 12.315 1.00 92.19 85 PRO A C 1
ATOM 718 O O . PRO A 1 85 ? -7.417 4.900 11.717 1.00 92.19 85 PRO A O 1
ATOM 721 N N . LEU A 1 86 ? -8.958 3.844 12.959 1.00 94.69 86 LEU A N 1
ATOM 722 C CA . LEU A 1 86 ? -8.279 2.547 12.908 1.00 94.69 86 LEU A CA 1
ATOM 723 C C . LEU A 1 86 ? -8.243 2.035 11.468 1.00 94.69 86 LEU A C 1
ATOM 725 O O . LEU A 1 86 ? -9.235 2.155 10.748 1.00 94.69 86 LEU A O 1
ATOM 729 N N . THR A 1 87 ? -7.137 1.438 11.033 1.00 93.81 87 THR A N 1
ATOM 730 C CA . THR A 1 87 ? -7.083 0.813 9.703 1.00 93.81 87 THR A CA 1
ATOM 731 C C . THR A 1 87 ? -7.343 -0.673 9.849 1.00 93.81 87 THR A C 1
ATOM 733 O O . THR A 1 87 ? -6.681 -1.343 10.636 1.00 93.81 87 THR A O 1
ATOM 736 N N . VAL A 1 88 ? -8.328 -1.184 9.114 1.00 94.19 88 VAL A N 1
ATOM 737 C CA . VAL A 1 88 ? -8.781 -2.570 9.237 1.00 94.19 88 VAL A CA 1
ATOM 738 C C . VAL A 1 88 ? -8.987 -3.209 7.868 1.00 94.19 88 VAL A C 1
ATOM 740 O O . VAL A 1 88 ? -9.311 -2.530 6.892 1.00 94.19 88 VAL A O 1
ATOM 743 N N . GLN A 1 89 ? -8.878 -4.528 7.803 1.00 92.38 89 GLN A N 1
ATOM 744 C CA . GLN A 1 89 ? -9.299 -5.326 6.654 1.00 92.38 89 GLN A CA 1
ATOM 745 C C . GLN A 1 89 ? -10.470 -6.216 7.064 1.00 92.38 89 GLN A C 1
ATOM 747 O O . GLN A 1 89 ? -10.528 -6.693 8.191 1.00 92.38 89 GLN A O 1
ATOM 752 N N . LYS A 1 90 ? -11.437 -6.431 6.169 1.00 92.62 90 LYS A N 1
ATOM 753 C CA . LYS A 1 90 ? -12.535 -7.369 6.445 1.00 92.62 90 LYS A CA 1
ATOM 754 C C . LYS A 1 90 ? -11.967 -8.788 6.562 1.00 92.62 90 LYS A C 1
ATOM 756 O O . LYS A 1 90 ? -11.088 -9.146 5.784 1.00 92.62 90 LYS A O 1
ATOM 761 N N . MET A 1 91 ? -12.475 -9.591 7.491 1.00 89.50 91 MET A N 1
ATOM 762 C CA . MET A 1 91 ? -12.058 -10.987 7.653 1.00 89.50 91 MET A CA 1
ATOM 763 C C . MET A 1 91 ? -13.261 -11.936 7.747 1.00 89.50 91 MET A C 1
ATOM 765 O O . MET A 1 91 ? -14.390 -11.503 7.970 1.00 89.50 91 MET A O 1
ATOM 769 N N . HIS A 1 92 ? -13.007 -13.220 7.508 1.00 86.38 92 HIS A N 1
ATOM 770 C CA . HIS A 1 92 ? -13.912 -14.349 7.727 1.00 86.38 92 HIS A CA 1
ATOM 771 C C . HIS A 1 92 ? -13.353 -15.200 8.882 1.00 86.38 92 HIS A C 1
ATOM 773 O O . HIS A 1 92 ? -12.126 -15.288 8.979 1.00 86.38 92 HIS A O 1
ATOM 779 N N . PRO A 1 93 ? -14.181 -15.828 9.743 1.00 85.69 93 PRO A N 1
ATOM 780 C CA . PRO A 1 93 ? -15.648 -15.924 9.687 1.00 85.69 93 PRO A CA 1
ATOM 781 C C . PRO A 1 93 ? -16.404 -14.648 10.056 1.00 85.69 93 PRO A C 1
ATOM 783 O O . PRO A 1 93 ? -17.532 -14.463 9.606 1.00 85.69 93 PRO A O 1
ATOM 786 N N . ASP A 1 94 ? -15.797 -13.742 10.818 1.00 88.25 94 ASP A N 1
ATOM 787 C CA . ASP A 1 94 ? -16.505 -12.574 11.334 1.00 88.25 94 ASP A CA 1
ATOM 788 C C . ASP A 1 94 ? -15.584 -11.366 11.524 1.00 88.25 94 ASP A C 1
ATOM 790 O O . ASP A 1 94 ? -14.393 -11.502 11.784 1.00 88.25 94 ASP A O 1
ATOM 794 N N . GLY A 1 95 ? -16.170 -10.175 11.410 1.00 92.56 95 GLY A N 1
ATOM 795 C CA . GLY A 1 95 ? -15.528 -8.927 11.804 1.00 92.56 95 GLY A CA 1
ATOM 796 C C . GLY A 1 95 ? -14.438 -8.400 10.865 1.00 92.56 95 GLY A C 1
ATOM 797 O O . GLY A 1 95 ? -14.503 -8.490 9.631 1.00 92.56 95 GLY A O 1
ATOM 798 N N . TYR A 1 96 ? -13.471 -7.723 11.479 1.00 94.50 96 TYR A N 1
ATOM 799 C CA . TYR A 1 96 ? -12.387 -7.006 10.821 1.00 94.50 96 TYR A CA 1
ATOM 800 C C . TYR A 1 96 ? -11.069 -7.268 11.547 1.00 94.50 96 TYR A C 1
ATOM 802 O O . TYR A 1 96 ? -11.003 -7.160 12.766 1.00 94.50 96 TYR A O 1
ATOM 810 N N . MET A 1 97 ? -10.013 -7.534 10.789 1.00 93.00 97 MET A N 1
ATOM 811 C CA . MET A 1 97 ? -8.651 -7.649 11.294 1.00 93.00 97 MET A CA 1
ATOM 812 C C . MET A 1 97 ? -8.023 -6.257 11.392 1.00 93.00 97 MET A C 1
ATOM 814 O O . MET A 1 97 ? -8.054 -5.486 10.426 1.00 93.00 97 MET A O 1
ATOM 818 N N . LEU A 1 98 ? -7.470 -5.930 12.555 1.00 93.56 98 LEU A N 1
ATOM 819 C CA . LEU A 1 98 ? -6.850 -4.643 12.841 1.00 93.56 98 LEU A CA 1
ATOM 820 C C . LEU A 1 98 ? -5.439 -4.569 12.259 1.00 93.56 98 LEU A C 1
ATOM 822 O O . LEU A 1 98 ? -4.559 -5.300 12.682 1.00 93.56 98 LEU A O 1
ATOM 826 N N . LEU A 1 99 ? -5.217 -3.669 11.306 1.00 91.12 99 LEU A N 1
ATOM 827 C CA . LEU A 1 99 ? -3.916 -3.485 10.654 1.00 91.12 99 LEU A CA 1
ATOM 828 C C . LEU A 1 99 ? -3.090 -2.370 11.298 1.00 91.12 99 LEU A C 1
ATOM 830 O O . LEU A 1 99 ? -1.870 -2.435 11.305 1.00 91.12 99 LEU A O 1
ATOM 834 N N . ASN A 1 100 ? -3.750 -1.320 11.794 1.00 91.81 100 ASN A N 1
ATOM 835 C CA . ASN A 1 100 ? -3.093 -0.207 12.476 1.00 91.81 100 ASN A CA 1
ATOM 836 C C . ASN A 1 100 ? -4.030 0.410 13.520 1.00 91.81 100 ASN A C 1
ATOM 838 O O . ASN A 1 100 ? -5.223 0.619 13.257 1.00 91.81 100 ASN A O 1
ATOM 842 N N . GLY A 1 101 ? -3.455 0.787 14.660 1.00 92.38 101 GLY A N 1
ATOM 843 C CA . GLY A 1 101 ? -4.123 1.445 15.772 1.00 92.38 101 GLY A CA 1
ATOM 844 C C . GLY A 1 101 ? -4.430 0.502 16.931 1.00 92.38 101 GLY A C 1
ATOM 845 O O . GLY A 1 101 ? -5.425 0.718 17.615 1.00 92.38 101 GLY A O 1
ATOM 846 N N . HIS A 1 102 ? -3.611 -0.527 17.159 1.00 94.38 102 HIS A N 1
ATOM 847 C CA . HIS A 1 102 ? -3.809 -1.522 18.218 1.00 94.38 102 HIS A CA 1
ATOM 848 C C . HIS A 1 102 ? -3.922 -0.910 19.609 1.00 94.38 102 HIS A C 1
ATOM 850 O O . HIS A 1 102 ? -4.889 -1.208 20.304 1.00 94.38 102 HIS A O 1
ATOM 856 N N . HIS A 1 103 ? -3.058 0.036 19.986 1.00 94.25 103 HIS A N 1
ATOM 857 C CA . HIS A 1 103 ? -3.179 0.717 21.285 1.00 94.25 103 HIS A CA 1
ATOM 858 C C . HIS A 1 103 ? -4.436 1.594 21.388 1.00 94.25 103 HIS A C 1
ATOM 860 O O . HIS A 1 103 ? -5.069 1.629 22.440 1.00 94.25 103 HIS A O 1
ATOM 866 N N . ARG A 1 104 ? -4.854 2.245 20.291 1.00 95.00 104 ARG A N 1
ATOM 867 C CA . ARG A 1 104 ? -6.115 3.014 20.230 1.00 95.00 104 ARG A CA 1
ATOM 868 C C . ARG A 1 104 ? -7.326 2.100 20.408 1.00 95.00 104 ARG A C 1
ATOM 870 O O . ARG A 1 104 ? -8.219 2.389 21.199 1.00 95.00 104 ARG A O 1
ATOM 877 N N . TRP A 1 105 ? -7.349 0.979 19.692 1.00 95.88 105 TRP A N 1
ATOM 878 C CA . TRP A 1 105 ? -8.379 -0.047 19.839 1.00 95.88 105 TRP A CA 1
ATOM 879 C C . TRP A 1 105 ? -8.411 -0.609 21.263 1.00 95.88 105 TRP A C 1
ATOM 881 O O . TRP A 1 105 ? -9.484 -0.685 21.852 1.00 95.88 105 TRP A O 1
ATOM 891 N N . ALA A 1 106 ? -7.251 -0.924 21.841 1.00 95.06 106 ALA A N 1
ATOM 892 C CA . ALA A 1 106 ? -7.132 -1.436 23.201 1.00 95.06 106 ALA A CA 1
ATOM 893 C C . ALA A 1 106 ? -7.705 -0.463 24.240 1.00 95.06 106 ALA A C 1
ATOM 895 O O . ALA A 1 106 ? -8.507 -0.872 25.078 1.00 95.06 106 ALA A O 1
ATOM 896 N N . ALA A 1 107 ? -7.366 0.825 24.141 1.00 94.69 107 ALA A N 1
ATOM 897 C CA . ALA A 1 107 ? -7.927 1.871 24.995 1.00 94.69 107 ALA A CA 1
ATOM 898 C C . ALA A 1 107 ? -9.459 1.945 24.873 1.00 94.69 107 ALA A C 1
ATOM 900 O O . ALA A 1 107 ? -10.172 1.977 25.876 1.00 94.69 107 ALA A O 1
ATOM 901 N N . ALA A 1 108 ? -9.986 1.890 23.646 1.00 94.44 108 ALA A N 1
ATOM 902 C CA . ALA A 1 108 ? -11.426 1.878 23.403 1.00 94.44 108 ALA A CA 1
ATOM 903 C C . ALA A 1 108 ? -12.115 0.635 24.001 1.00 94.44 108 ALA A C 1
ATOM 905 O O . ALA A 1 108 ? -13.168 0.763 24.623 1.00 94.44 108 ALA A O 1
ATOM 906 N N . VAL A 1 109 ? -11.519 -0.556 23.866 1.00 94.38 109 VAL A N 1
ATOM 907 C CA . VAL A 1 109 ? -12.026 -1.797 24.482 1.00 94.38 109 VAL A CA 1
ATOM 908 C C . VAL A 1 109 ? -12.061 -1.673 26.004 1.00 94.38 109 VAL A C 1
ATOM 910 O O . VAL A 1 109 ? -13.081 -1.979 26.620 1.00 94.38 109 VAL A O 1
ATOM 913 N N . ARG A 1 110 ? -10.970 -1.197 26.613 1.00 93.88 110 ARG A N 1
ATOM 914 C CA . ARG A 1 110 ? -10.830 -1.075 28.072 1.00 93.88 110 ARG A CA 1
ATOM 915 C C . ARG A 1 110 ? -11.793 -0.054 28.676 1.00 93.88 110 ARG A C 1
ATOM 917 O O . ARG A 1 110 ? -12.310 -0.286 29.764 1.00 93.88 110 ARG A O 1
ATOM 924 N N . LEU A 1 111 ? -12.103 1.015 27.943 1.00 93.50 111 LEU A N 1
ATOM 925 C CA . LEU A 1 111 ? -13.109 2.015 28.322 1.00 93.50 111 LEU A CA 1
ATOM 926 C C . LEU A 1 111 ? -14.551 1.644 27.937 1.00 93.50 111 LEU A C 1
ATOM 928 O O . LEU A 1 111 ? -15.458 2.465 28.122 1.00 93.50 111 LEU A O 1
ATOM 932 N N . GLY A 1 112 ? -14.773 0.448 27.383 1.00 92.19 112 GLY A N 1
ATOM 933 C CA . GLY A 1 112 ? -16.101 -0.042 27.019 1.00 92.19 112 GLY A CA 1
ATOM 934 C C . GLY A 1 112 ? -16.756 0.708 25.855 1.00 92.19 112 GLY A C 1
ATOM 935 O O . GLY A 1 112 ? -17.981 0.755 25.782 1.00 92.19 112 GLY A O 1
ATOM 936 N N . GLU A 1 113 ? -15.976 1.303 24.950 1.00 92.69 113 GLU A N 1
ATOM 937 C CA . GLU A 1 113 ? -16.512 1.981 23.767 1.00 92.69 113 GLU A CA 1
ATOM 938 C C . GLU A 1 113 ? -17.260 1.001 22.861 1.00 92.69 113 GLU A C 1
ATOM 940 O O . GLU A 1 113 ? -16.699 0.011 22.382 1.00 92.69 113 GLU A O 1
ATOM 945 N N . GLU A 1 114 ? -18.521 1.301 22.550 1.00 91.88 114 GLU A N 1
ATOM 946 C CA . GLU A 1 114 ? -19.336 0.426 21.706 1.00 91.88 114 GLU A CA 1
ATOM 947 C C . GLU A 1 114 ? -18.853 0.402 20.257 1.00 91.88 114 GLU A C 1
ATOM 949 O O . GLU A 1 114 ? -18.880 -0.646 19.605 1.00 91.88 114 GLU A O 1
ATOM 954 N N . LYS A 1 115 ? -18.452 1.567 19.729 1.00 93.75 115 LYS A N 1
ATOM 955 C CA . LYS A 1 115 ? -18.084 1.745 18.323 1.00 93.75 115 LYS A CA 1
ATOM 956 C C . LYS A 1 115 ? -16.878 2.655 18.173 1.00 93.75 115 LYS A C 1
ATOM 958 O O . LYS A 1 115 ? -16.834 3.744 18.734 1.00 93.75 115 LYS A O 1
ATOM 963 N N . VAL A 1 116 ? -15.987 2.277 17.268 1.00 93.94 116 VAL A N 1
ATOM 964 C CA . VAL A 1 116 ? -14.798 3.058 16.913 1.00 93.94 116 VAL A CA 1
ATOM 965 C C . VAL A 1 116 ? -14.794 3.413 15.426 1.00 93.94 116 VAL A C 1
ATOM 967 O O . VAL A 1 116 ? -15.354 2.673 14.605 1.00 93.94 116 VAL A O 1
ATOM 970 N N . PRO A 1 117 ? -14.215 4.566 15.046 1.00 94.38 117 PRO A N 1
ATOM 971 C CA . PRO A 1 117 ? -14.047 4.924 13.648 1.00 94.38 117 PRO A CA 1
ATOM 972 C C . PRO A 1 117 ? -12.977 4.041 12.994 1.00 94.38 117 PRO A C 1
ATOM 974 O O . PRO A 1 117 ? -11.855 3.933 13.486 1.00 94.38 117 PRO A O 1
ATOM 977 N N . VAL A 1 118 ? -13.318 3.445 11.853 1.00 94.12 118 VAL A N 1
ATOM 978 C CA . VAL A 1 118 ? -12.442 2.571 11.073 1.00 94.12 118 VAL A CA 1
ATOM 979 C C . VAL A 1 118 ? -12.405 2.970 9.600 1.00 94.12 118 VAL A C 1
ATOM 981 O O . VAL A 1 118 ? -13.409 3.393 9.015 1.00 94.12 118 VAL A O 1
ATOM 984 N N . ARG A 1 119 ? -11.247 2.767 8.981 1.00 93.50 119 ARG A N 1
ATOM 985 C CA . ARG A 1 119 ? -11.004 2.814 7.543 1.00 93.50 119 ARG A CA 1
ATOM 986 C C . ARG A 1 119 ? -10.759 1.391 7.056 1.00 93.50 119 ARG A C 1
ATOM 988 O O . ARG A 1 119 ? -9.818 0.738 7.497 1.00 93.50 119 ARG A O 1
ATOM 995 N N . ILE A 1 120 ? -11.615 0.921 6.151 1.00 93.00 120 ILE A N 1
ATOM 996 C CA . ILE A 1 120 ? -11.536 -0.439 5.611 1.00 93.00 120 ILE A CA 1
ATOM 997 C C . ILE A 1 120 ? -10.672 -0.433 4.351 1.00 93.00 120 ILE A C 1
ATOM 999 O O . ILE A 1 120 ? -10.963 0.309 3.411 1.00 93.00 120 ILE A O 1
ATOM 1003 N N . VAL A 1 121 ? -9.660 -1.294 4.304 1.00 91.88 121 VAL A N 1
ATOM 1004 C CA . VAL A 1 121 ? -8.747 -1.432 3.162 1.00 91.88 121 VAL A CA 1
ATOM 1005 C C . VAL A 1 121 ? -8.747 -2.858 2.618 1.00 91.88 121 VAL A C 1
ATOM 1007 O O . VAL A 1 121 ? -9.014 -3.818 3.336 1.00 91.88 121 VAL A O 1
ATOM 1010 N N . ASN A 1 122 ? -8.471 -2.986 1.320 1.00 90.81 122 ASN A N 1
ATOM 1011 C CA . ASN A 1 122 ? -8.177 -4.268 0.683 1.00 90.81 122 ASN A CA 1
ATOM 1012 C C . ASN A 1 122 ? -6.674 -4.323 0.406 1.00 90.81 122 ASN A C 1
ATOM 1014 O O . ASN A 1 122 ? -6.226 -3.690 -0.555 1.00 90.81 122 ASN A O 1
ATOM 1018 N N . LEU A 1 123 ? -5.934 -5.051 1.239 1.00 89.31 123 LEU A N 1
ATOM 1019 C CA . LEU A 1 123 ? -4.516 -5.326 1.014 1.00 89.31 123 LEU A CA 1
ATOM 1020 C C . LEU A 1 123 ? -4.330 -6.424 -0.032 1.00 89.31 123 LEU A C 1
ATOM 1022 O O . LEU A 1 123 ? -5.273 -7.163 -0.333 1.00 89.31 123 LEU A O 1
ATOM 1026 N N . THR A 1 124 ? -3.119 -6.519 -0.573 1.00 87.38 124 THR A N 1
ATOM 1027 C CA . THR A 1 124 ? -2.752 -7.593 -1.497 1.00 87.38 124 THR A CA 1
ATOM 1028 C C . THR A 1 124 ? -2.504 -8.881 -0.721 1.00 87.38 124 THR A C 1
ATOM 1030 O O . THR A 1 124 ? -1.736 -8.901 0.237 1.00 87.38 124 THR A O 1
ATOM 1033 N N . THR A 1 125 ? -3.129 -9.973 -1.148 1.00 85.38 125 THR A N 1
ATOM 1034 C CA . THR A 1 125 ? -2.849 -11.319 -0.627 1.00 85.38 125 THR A CA 1
ATOM 1035 C C . THR A 1 125 ? -1.774 -12.024 -1.458 1.00 85.38 125 THR A C 1
ATOM 1037 O O . THR A 1 125 ? -1.587 -11.717 -2.634 1.00 85.38 125 THR A O 1
ATOM 1040 N N . LEU A 1 126 ? -1.084 -13.012 -0.880 1.00 83.00 126 LEU A N 1
ATOM 1041 C CA . LEU A 1 126 ? -0.041 -13.767 -1.592 1.00 83.00 126 LEU A CA 1
ATOM 1042 C C . LEU A 1 126 ? -0.582 -14.480 -2.843 1.00 83.00 126 LEU A C 1
ATOM 1044 O O . LEU A 1 126 ? 0.038 -14.410 -3.900 1.00 83.00 126 LEU A O 1
ATOM 1048 N N . ASN A 1 127 ? -1.782 -15.061 -2.762 1.00 83.69 127 ASN A N 1
ATOM 1049 C CA . ASN A 1 127 ? -2.443 -15.701 -3.906 1.00 83.69 127 ASN A CA 1
ATOM 1050 C C . ASN A 1 127 ? -2.701 -14.711 -5.050 1.00 83.69 127 ASN A C 1
ATOM 1052 O O . ASN A 1 127 ? -2.619 -15.063 -6.225 1.00 83.69 127 ASN A O 1
ATOM 1056 N N . GLU A 1 128 ? -3.001 -13.452 -4.727 1.00 87.44 128 GLU A N 1
ATOM 1057 C CA . GLU A 1 128 ? -3.156 -12.417 -5.745 1.00 87.44 128 GLU A CA 1
ATOM 1058 C C . GLU A 1 128 ? -1.827 -12.017 -6.367 1.00 87.44 128 GLU A C 1
ATOM 1060 O O . GLU A 1 128 ? -1.801 -11.776 -7.568 1.00 87.44 128 GLU A O 1
ATOM 1065 N N . VAL A 1 129 ? -0.738 -11.965 -5.592 1.00 89.94 129 VAL A N 1
ATOM 1066 C CA . VAL A 1 129 ? 0.610 -11.750 -6.143 1.00 89.94 129 VAL A CA 1
ATOM 1067 C C . VAL A 1 129 ? 0.959 -12.877 -7.111 1.00 89.94 129 VAL A C 1
ATOM 1069 O O . VAL A 1 129 ? 1.343 -12.606 -8.246 1.00 89.94 129 VAL A O 1
ATOM 1072 N N . GLN A 1 130 ? 0.744 -14.131 -6.708 1.00 89.50 130 GLN A N 1
ATOM 1073 C CA . GLN A 1 130 ? 0.974 -15.307 -7.550 1.00 89.50 130 GLN A CA 1
ATOM 1074 C C . GLN A 1 130 ? 0.167 -15.222 -8.849 1.00 89.50 130 GLN A C 1
ATOM 1076 O O . GLN A 1 130 ? 0.704 -15.425 -9.937 1.00 89.50 130 GLN A O 1
ATOM 1081 N N . LYS A 1 131 ? -1.117 -14.858 -8.743 1.00 91.19 131 LYS A N 1
ATOM 1082 C CA . LYS A 1 131 ? -1.990 -14.655 -9.899 1.00 91.19 131 LYS A CA 1
ATOM 1083 C C . LYS A 1 131 ? -1.497 -13.517 -10.796 1.00 91.19 131 LYS A C 1
ATOM 1085 O O . LYS A 1 131 ? -1.430 -13.706 -12.001 1.00 91.19 131 LYS A O 1
ATOM 1090 N N . MET A 1 132 ? -1.104 -12.374 -10.231 1.00 92.94 132 MET A N 1
ATOM 1091 C CA . MET A 1 132 ? -0.551 -11.243 -10.989 1.00 92.94 132 MET A CA 1
ATOM 1092 C C . MET A 1 132 ? 0.720 -11.631 -11.756 1.00 92.94 132 MET A C 1
ATOM 1094 O O . MET A 1 132 ? 0.890 -11.197 -12.889 1.00 92.94 132 MET A O 1
ATOM 1098 N N . ILE A 1 133 ? 1.587 -12.472 -11.181 1.00 92.69 133 ILE A N 1
ATOM 1099 C CA . ILE A 1 133 ? 2.781 -12.984 -11.873 1.00 92.69 133 ILE A CA 1
ATOM 1100 C C . ILE A 1 133 ? 2.391 -13.951 -12.999 1.00 92.69 133 ILE A C 1
ATOM 1102 O O . ILE A 1 133 ? 2.927 -13.853 -14.098 1.00 92.69 133 ILE A O 1
ATOM 1106 N N . ARG A 1 134 ? 1.459 -14.880 -12.758 1.00 91.38 134 ARG A N 1
ATOM 1107 C CA . ARG A 1 134 ? 1.021 -15.851 -13.780 1.00 91.38 134 ARG A CA 1
ATOM 1108 C C . ARG A 1 134 ? 0.305 -15.181 -14.954 1.00 91.38 134 ARG A C 1
ATOM 1110 O O . ARG A 1 134 ? 0.582 -15.517 -16.100 1.00 91.38 134 ARG A O 1
ATOM 1117 N N . ASP A 1 135 ? -0.557 -14.210 -14.663 1.00 91.94 135 ASP A N 1
ATOM 1118 C CA . ASP A 1 135 ? -1.349 -13.471 -15.655 1.00 91.94 135 ASP A CA 1
ATOM 1119 C C . ASP A 1 135 ? -0.528 -12.382 -16.380 1.00 91.94 135 ASP A C 1
ATOM 1121 O O . ASP A 1 135 ? -1.033 -11.726 -17.299 1.00 91.94 135 ASP A O 1
ATOM 1125 N N . ALA A 1 136 ? 0.724 -12.159 -15.966 1.00 91.81 136 ALA A N 1
ATOM 1126 C CA . ALA A 1 136 ? 1.602 -11.167 -16.565 1.00 91.81 136 ALA A CA 1
ATOM 1127 C C . ALA A 1 136 ? 1.849 -11.470 -18.046 1.00 91.81 136 ALA A C 1
ATOM 1129 O O . ALA A 1 136 ? 2.140 -12.603 -18.443 1.00 91.81 136 ALA A O 1
ATOM 1130 N N . LYS A 1 137 ? 1.723 -10.442 -18.883 1.00 88.69 137 LYS A N 1
ATOM 1131 C CA . LYS A 1 137 ? 1.848 -10.589 -20.338 1.00 88.69 137 LYS A CA 1
ATOM 1132 C C . LYS A 1 137 ? 3.288 -10.463 -20.799 1.00 88.69 137 LYS A C 1
ATOM 1134 O O . LYS A 1 137 ? 3.660 -11.104 -21.775 1.00 88.69 137 LYS A O 1
ATOM 1139 N N . ASN A 1 138 ? 4.076 -9.660 -20.096 1.00 92.81 138 ASN A N 1
ATOM 1140 C CA . ASN A 1 138 ? 5.450 -9.405 -20.462 1.00 92.81 138 ASN A CA 1
ATOM 1141 C C . ASN A 1 138 ? 6.408 -10.326 -19.693 1.00 92.81 138 ASN A C 1
ATOM 1143 O O . ASN A 1 138 ? 6.039 -10.985 -18.718 1.00 92.81 138 ASN A O 1
ATOM 1147 N N . ASN A 1 139 ? 7.649 -10.386 -20.168 1.00 91.38 139 ASN A N 1
ATOM 1148 C CA . ASN A 1 139 ? 8.768 -11.093 -19.537 1.00 91.38 139 ASN A CA 1
ATOM 1149 C C . ASN A 1 139 ? 9.793 -10.126 -18.914 1.00 91.38 139 ASN A C 1
ATOM 1151 O O . ASN A 1 139 ? 10.811 -10.550 -18.372 1.00 91.38 139 ASN A O 1
ATOM 1155 N N . LYS A 1 140 ? 9.531 -8.818 -18.965 1.00 94.56 140 LYS A N 1
ATOM 1156 C CA . LYS A 1 140 ? 10.317 -7.798 -18.272 1.00 94.56 140 LYS A CA 1
ATOM 1157 C C . LYS A 1 140 ? 9.449 -7.135 -17.215 1.00 94.56 140 LYS A C 1
ATOM 1159 O O . LYS A 1 140 ? 8.268 -6.888 -17.455 1.00 94.56 140 LYS A O 1
ATOM 1164 N N . ARG A 1 141 ? 10.035 -6.784 -16.074 1.00 95.62 141 ARG A N 1
ATOM 1165 C CA . ARG A 1 141 ? 9.351 -5.965 -15.065 1.00 95.62 141 ARG A CA 1
ATOM 1166 C C . ARG A 1 141 ? 10.223 -4.849 -14.530 1.00 95.62 141 ARG A C 1
ATOM 1168 O O . ARG A 1 141 ? 11.448 -4.968 -14.505 1.00 95.62 141 ARG A O 1
ATOM 1175 N N . VAL A 1 142 ? 9.562 -3.813 -14.037 1.00 96.25 142 VAL A N 1
ATOM 1176 C CA . VAL A 1 142 ? 10.176 -2.781 -13.209 1.00 96.25 142 VAL A CA 1
ATOM 1177 C C . VAL A 1 142 ? 9.451 -2.711 -11.875 1.00 96.25 142 VAL A C 1
ATOM 1179 O O . VAL A 1 142 ? 8.221 -2.748 -11.843 1.00 96.25 142 VAL A O 1
ATOM 1182 N N . THR A 1 143 ? 10.200 -2.622 -10.781 1.00 95.75 143 THR A N 1
ATOM 1183 C CA . THR A 1 143 ? 9.653 -2.471 -9.433 1.00 95.75 143 THR A CA 1
ATOM 1184 C C . THR A 1 143 ? 10.000 -1.110 -8.850 1.00 95.75 143 THR A C 1
ATOM 1186 O O . THR A 1 143 ? 11.144 -0.675 -8.974 1.00 95.75 143 THR A O 1
ATOM 1189 N N . PHE A 1 144 ? 9.051 -0.511 -8.142 1.00 95.00 144 PHE A N 1
ATOM 1190 C CA . PHE A 1 144 ? 9.218 0.761 -7.445 1.00 95.00 144 PHE A CA 1
ATOM 1191 C C . PHE A 1 144 ? 8.778 0.643 -5.988 1.00 95.00 144 PHE A C 1
ATOM 1193 O O . PHE A 1 144 ? 7.746 0.016 -5.716 1.00 95.00 144 PHE A O 1
ATOM 1200 N N . ASP A 1 145 ? 9.493 1.312 -5.084 1.00 91.56 145 ASP A N 1
ATOM 1201 C CA . ASP A 1 145 ? 8.943 1.658 -3.774 1.00 91.56 145 ASP A CA 1
ATOM 1202 C C . ASP A 1 145 ? 7.983 2.850 -3.927 1.00 91.56 145 ASP A C 1
ATOM 1204 O O . ASP A 1 145 ? 8.341 3.941 -4.370 1.00 91.56 145 ASP A O 1
ATOM 1208 N N . LEU A 1 146 ? 6.712 2.625 -3.619 1.00 91.50 146 LEU A N 1
ATOM 1209 C CA . LEU A 1 146 ? 5.662 3.623 -3.729 1.00 91.50 146 LEU A CA 1
ATOM 1210 C C . LEU A 1 146 ? 5.861 4.759 -2.726 1.00 91.50 146 LEU A C 1
ATOM 1212 O O . LEU A 1 146 ? 5.610 5.909 -3.081 1.00 91.50 146 LEU A O 1
ATOM 1216 N N . ASP A 1 147 ? 6.250 4.436 -1.495 1.00 88.50 147 ASP A N 1
ATOM 1217 C CA . ASP A 1 147 ? 6.230 5.367 -0.370 1.00 88.50 147 ASP A CA 1
ATOM 1218 C C . ASP A 1 147 ? 7.434 6.313 -0.401 1.00 88.50 147 ASP A C 1
ATOM 1220 O O . ASP A 1 147 ? 7.323 7.453 0.037 1.00 88.50 147 ASP A O 1
ATOM 1224 N N . GLU A 1 148 ? 8.550 5.878 -0.984 1.00 85.56 148 GLU A N 1
ATOM 1225 C CA . GLU A 1 148 ? 9.774 6.683 -1.063 1.00 85.56 148 GLU A CA 1
ATOM 1226 C C . GLU A 1 148 ? 10.013 7.272 -2.458 1.00 85.56 148 GLU A C 1
ATOM 1228 O O . GLU A 1 148 ? 10.435 8.423 -2.589 1.00 85.56 148 GLU A O 1
ATOM 1233 N N . VAL A 1 149 ? 9.702 6.524 -3.523 1.00 89.62 149 VAL A N 1
ATOM 1234 C CA . VAL A 1 149 ? 10.029 6.944 -4.895 1.00 89.62 149 VAL A CA 1
ATOM 1235 C C . VAL A 1 149 ? 8.880 7.699 -5.545 1.00 89.62 149 VAL A C 1
ATOM 1237 O O . VAL A 1 149 ? 9.095 8.721 -6.199 1.00 89.62 149 VAL A O 1
ATOM 1240 N N . ILE A 1 150 ? 7.654 7.187 -5.408 1.00 91.56 150 ILE A N 1
ATOM 1241 C CA . ILE A 1 150 ? 6.495 7.712 -6.142 1.00 91.56 150 ILE A CA 1
ATOM 1242 C C . ILE A 1 150 ? 5.754 8.777 -5.332 1.00 91.56 150 ILE A C 1
ATOM 1244 O O . ILE A 1 150 ? 5.349 9.790 -5.907 1.00 91.56 150 ILE A O 1
ATOM 1248 N N . PHE A 1 151 ? 5.596 8.565 -4.024 1.00 90.69 151 PHE A N 1
ATOM 1249 C CA . PHE A 1 151 ? 4.992 9.498 -3.069 1.00 90.69 151 PHE A CA 1
ATOM 1250 C C . PHE A 1 151 ? 6.001 9.969 -2.014 1.00 90.69 151 PHE A C 1
ATOM 1252 O O . PHE A 1 151 ? 5.747 9.755 -0.828 1.00 90.69 151 PHE A O 1
ATOM 1259 N N . PRO A 1 152 ? 7.117 10.614 -2.418 1.00 83.50 152 PRO A N 1
ATOM 1260 C CA . PRO A 1 152 ? 8.174 10.963 -1.484 1.00 83.50 152 PRO A CA 1
ATOM 1261 C C . PRO A 1 152 ? 7.620 11.756 -0.288 1.00 83.50 152 PRO A C 1
ATOM 1263 O O . PRO A 1 152 ? 6.823 12.681 -0.493 1.00 83.50 152 PRO A O 1
ATOM 1266 N N . PRO A 1 153 ? 8.018 11.410 0.950 1.00 72.75 153 PRO A N 1
ATOM 1267 C CA . PRO A 1 153 ? 7.500 12.049 2.159 1.00 72.75 153 PRO A CA 1
ATOM 1268 C C . PRO A 1 153 ? 7.929 13.518 2.278 1.00 72.75 153 PRO A C 1
ATOM 1270 O O . PRO A 1 153 ? 7.210 14.317 2.879 1.00 72.75 153 PRO A O 1
ATOM 1273 N N . ASP A 1 154 ? 9.055 13.879 1.659 1.00 67.31 154 ASP A N 1
ATOM 1274 C CA . ASP A 1 154 ? 9.651 15.207 1.734 1.00 67.31 154 ASP A CA 1
ATOM 1275 C C . ASP A 1 154 ? 9.398 16.029 0.460 1.00 67.31 154 ASP A C 1
ATOM 1277 O O . ASP A 1 154 ? 9.407 15.520 -0.663 1.00 67.31 154 ASP A O 1
ATOM 1281 N N . ASN A 1 155 ? 9.304 17.355 0.612 1.00 59.31 155 ASN A N 1
ATOM 1282 C CA . ASN A 1 155 ? 9.322 18.316 -0.505 1.00 59.31 155 ASN A CA 1
ATOM 1283 C C . ASN A 1 155 ? 10.682 18.373 -1.241 1.00 59.31 155 ASN A C 1
ATOM 1285 O O . ASN A 1 155 ? 10.902 19.265 -2.056 1.00 59.31 155 ASN A O 1
ATOM 1289 N N . SER A 1 156 ? 11.605 17.451 -0.951 1.00 63.47 156 SER A N 1
ATOM 1290 C CA . SER A 1 156 ? 12.910 17.334 -1.611 1.00 63.47 156 SER A CA 1
ATOM 1291 C C . SER A 1 156 ? 12.788 16.957 -3.090 1.00 63.47 156 SER A C 1
ATOM 1293 O O . SER A 1 156 ? 13.714 17.179 -3.865 1.00 63.47 156 SER A O 1
ATOM 1295 N N . SER A 1 157 ? 11.642 16.407 -3.494 1.00 73.00 157 SER A N 1
ATOM 1296 C CA . SER A 1 157 ? 11.342 16.068 -4.880 1.00 73.00 157 SER A CA 1
ATOM 1297 C C . SER A 1 157 ? 10.369 17.058 -5.507 1.00 73.00 157 SER A C 1
ATOM 1299 O O . SER A 1 157 ? 9.399 17.490 -4.884 1.00 73.00 157 SER A O 1
ATOM 1301 N N . LEU A 1 158 ? 10.571 17.348 -6.793 1.00 84.69 158 LEU A N 1
ATOM 1302 C CA . LEU A 1 158 ? 9.539 17.995 -7.589 1.00 84.69 158 LEU A CA 1
ATOM 1303 C C . LEU A 1 158 ? 8.354 17.047 -7.756 1.00 84.69 158 LEU A C 1
ATOM 1305 O O . LEU A 1 158 ? 8.512 15.844 -7.969 1.00 84.69 158 LEU A O 1
ATOM 1309 N N . MET A 1 159 ? 7.157 17.613 -7.670 1.00 90.00 159 MET A N 1
ATOM 1310 C CA . MET A 1 159 ? 5.905 16.871 -7.633 1.00 90.00 159 MET A CA 1
ATOM 1311 C C . MET A 1 159 ? 5.004 17.308 -8.780 1.00 90.00 159 MET A C 1
ATOM 1313 O O . MET A 1 159 ? 4.893 18.499 -9.078 1.00 90.00 159 MET A O 1
ATOM 1317 N N . GLU A 1 160 ? 4.273 16.357 -9.347 1.00 91.38 160 GLU A N 1
ATOM 1318 C CA . GLU A 1 160 ? 3.194 16.630 -10.286 1.00 91.38 160 GLU A CA 1
ATOM 1319 C C . GLU A 1 160 ? 2.163 17.593 -9.668 1.00 91.38 160 GLU A C 1
ATOM 1321 O O . GLU A 1 160 ? 1.959 17.616 -8.438 1.00 91.38 160 GLU A O 1
ATOM 1326 N N . PRO A 1 161 ? 1.476 18.399 -10.493 1.00 88.50 161 PRO A N 1
ATOM 1327 C CA . PRO A 1 161 ? 0.347 19.186 -10.032 1.00 88.50 161 PRO A CA 1
ATOM 1328 C C . PRO A 1 161 ? -0.688 18.293 -9.329 1.00 88.50 161 PRO A C 1
ATOM 1330 O O . PRO A 1 161 ? -0.927 17.156 -9.759 1.00 88.50 161 PRO A O 1
ATOM 1333 N N . PRO A 1 162 ? -1.329 18.781 -8.254 1.00 89.38 162 PRO A N 1
ATOM 1334 C CA . PRO A 1 162 ? -2.393 18.031 -7.609 1.00 89.38 162 PRO A CA 1
ATOM 1335 C C . PRO A 1 162 ? -3.534 17.774 -8.599 1.00 89.38 162 PRO A C 1
ATOM 1337 O O . PRO A 1 162 ? -3.812 18.577 -9.495 1.00 89.38 162 PRO A O 1
ATOM 1340 N N . LEU A 1 163 ? -4.237 16.656 -8.416 1.00 89.69 163 LEU A N 1
ATOM 1341 C CA . LEU A 1 163 ? -5.423 16.361 -9.215 1.00 89.69 163 LEU A CA 1
ATOM 1342 C C . LEU A 1 163 ? -6.468 17.479 -9.067 1.00 89.69 163 LEU A C 1
ATOM 1344 O O . LEU A 1 1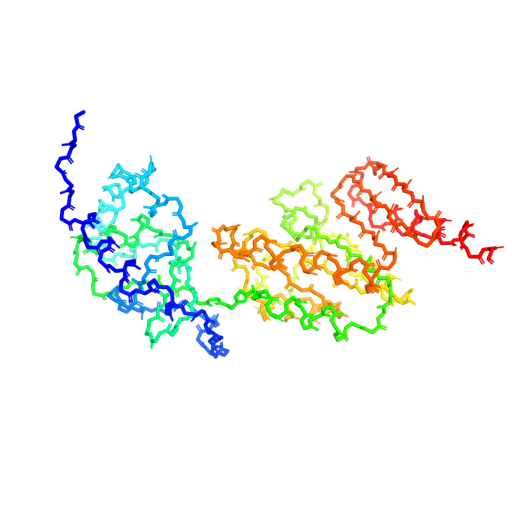63 ? -6.631 18.070 -8.003 1.00 89.69 163 LEU A O 1
ATOM 1348 N N . ARG A 1 164 ? -7.226 17.765 -10.129 1.00 90.19 164 ARG A N 1
ATOM 1349 C CA . ARG A 1 164 ? -8.261 18.811 -10.081 1.00 90.19 164 ARG A CA 1
ATOM 1350 C C . ARG A 1 164 ? -9.347 18.482 -9.055 1.00 90.19 164 ARG A C 1
ATOM 1352 O O . 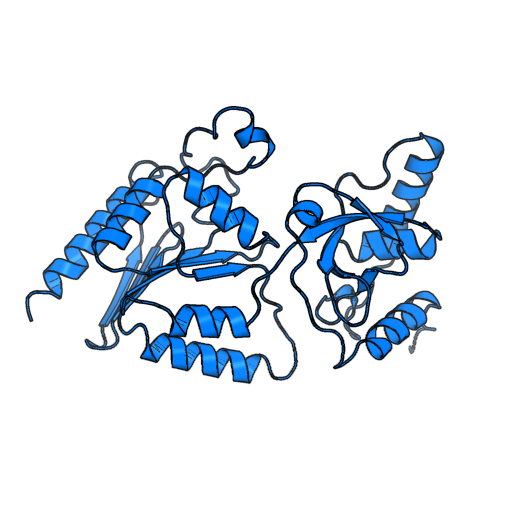ARG A 1 164 ? -9.673 17.314 -8.834 1.00 90.19 164 ARG A O 1
ATOM 1359 N N . PHE A 1 165 ? -9.943 19.513 -8.463 1.00 88.25 165 PHE A N 1
ATOM 1360 C CA . PHE A 1 165 ? -11.096 19.351 -7.579 1.00 88.25 165 PHE A CA 1
ATOM 1361 C C . PHE A 1 165 ? -12.242 18.614 -8.304 1.00 88.25 165 PHE A C 1
ATOM 1363 O O . PHE A 1 165 ? -12.500 18.918 -9.471 1.00 88.25 165 PHE A O 1
ATOM 1370 N N . PRO A 1 166 ? -12.925 17.643 -7.659 1.00 87.56 166 PRO A N 1
ATOM 1371 C CA . PRO A 1 166 ? -12.805 17.225 -6.253 1.00 87.56 166 PRO A CA 1
ATOM 1372 C C . PRO A 1 166 ? -11.817 16.068 -5.996 1.00 87.56 166 PRO A C 1
ATOM 1374 O O . PRO A 1 166 ? -11.761 15.539 -4.884 1.00 87.56 166 PRO A O 1
ATOM 1377 N N . LEU A 1 167 ? -11.056 15.631 -7.005 1.00 87.69 167 LEU A N 1
ATOM 1378 C CA . LEU A 1 167 ? -10.184 14.457 -6.894 1.00 87.69 167 LEU A CA 1
ATOM 1379 C C . LEU A 1 167 ? -9.028 14.670 -5.912 1.00 87.69 167 LEU A C 1
ATOM 1381 O O . LEU A 1 167 ? -8.710 13.726 -5.198 1.00 87.69 167 LEU A O 1
ATOM 1385 N N . ASN A 1 168 ? -8.475 15.880 -5.796 1.00 86.94 168 ASN A N 1
ATOM 1386 C CA . ASN A 1 168 ? -7.475 16.215 -4.766 1.00 86.94 168 ASN A CA 1
ATOM 1387 C C . ASN A 1 168 ? -7.932 15.935 -3.326 1.00 86.94 168 ASN A C 1
ATOM 1389 O O . ASN A 1 168 ? -7.100 15.661 -2.472 1.00 86.94 168 ASN A O 1
ATOM 1393 N N . ARG A 1 169 ? -9.239 15.981 -3.028 1.00 85.25 169 ARG A N 1
ATOM 1394 C CA . ARG A 1 169 ? -9.744 15.651 -1.682 1.00 85.25 169 ARG A CA 1
ATOM 1395 C C . ARG A 1 169 ? -9.785 14.151 -1.426 1.00 85.25 169 ARG A C 1
ATOM 1397 O O . ARG A 1 169 ? -9.700 13.724 -0.283 1.00 85.25 169 ARG A O 1
ATOM 1404 N N . THR A 1 170 ? -9.976 13.363 -2.481 1.00 85.06 170 THR A N 1
ATOM 1405 C CA . THR A 1 170 ? -9.983 11.894 -2.391 1.00 85.06 170 THR A CA 1
ATOM 1406 C C . THR A 1 170 ? -8.569 11.333 -2.445 1.00 85.06 170 THR A C 1
ATOM 1408 O O . THR A 1 170 ? -8.303 10.316 -1.818 1.00 85.06 170 THR A O 1
ATOM 1411 N N . TYR A 1 171 ? -7.701 11.998 -3.204 1.00 88.94 171 TYR A N 1
ATOM 1412 C CA . TYR A 1 171 ? -6.326 11.621 -3.478 1.00 88.94 171 TYR A CA 1
ATOM 1413 C C . TYR A 1 171 ? -5.398 12.774 -3.081 1.00 88.94 171 TYR A C 1
ATOM 1415 O O . TYR A 1 171 ? -5.013 13.567 -3.946 1.00 88.94 171 TYR A O 1
ATOM 1423 N N . PRO A 1 172 ? -5.122 12.932 -1.776 1.00 87.19 172 PRO A N 1
ATOM 1424 C CA . PRO A 1 172 ? -4.264 14.003 -1.287 1.00 87.19 172 PRO A CA 1
ATOM 1425 C C . PRO A 1 172 ? -2.795 13.809 -1.685 1.00 87.19 172 PRO A C 1
ATOM 1427 O O . PRO A 1 172 ? -2.047 14.784 -1.716 1.00 87.19 172 PRO A O 1
ATOM 1430 N N . GLU A 1 173 ? -2.371 12.580 -1.992 1.00 88.25 173 GLU A N 1
ATOM 1431 C CA . GLU A 1 173 ? -0.994 12.280 -2.371 1.00 88.25 173 GLU A CA 1
ATOM 1432 C C . GLU A 1 173 ? -0.631 12.910 -3.714 1.00 88.25 173 GLU A C 1
ATOM 1434 O O . GLU A 1 173 ? -1.369 12.833 -4.707 1.00 88.25 173 GLU A O 1
ATOM 1439 N N . ARG A 1 174 ? 0.568 13.488 -3.753 1.00 90.25 174 ARG A N 1
ATOM 1440 C CA . ARG A 1 174 ? 1.177 14.009 -4.970 1.00 90.25 174 ARG A CA 1
ATOM 1441 C C . ARG A 1 174 ? 2.221 13.023 -5.466 1.00 90.25 174 ARG A C 1
ATOM 1443 O O . ARG A 1 174 ? 3.019 12.518 -4.689 1.00 90.25 174 ARG A O 1
ATOM 1450 N N . MET A 1 175 ? 2.177 12.758 -6.764 1.00 91.44 175 MET A N 1
ATOM 1451 C CA . MET A 1 175 ? 3.135 11.903 -7.448 1.00 91.44 175 MET A CA 1
ATOM 1452 C C . MET A 1 175 ? 4.408 12.695 -7.754 1.00 91.44 175 MET A C 1
ATOM 1454 O O . MET A 1 175 ? 4.315 13.862 -8.135 1.00 91.44 175 MET A O 1
ATOM 1458 N N . ARG A 1 176 ? 5.577 12.061 -7.648 1.00 92.50 176 ARG A N 1
ATOM 1459 C CA . ARG A 1 176 ? 6.851 12.627 -8.106 1.00 92.50 176 ARG A CA 1
ATOM 1460 C C . ARG A 1 176 ? 6.792 13.010 -9.590 1.00 92.50 176 ARG A C 1
ATOM 1462 O O . ARG A 1 176 ? 6.232 12.281 -10.414 1.00 92.50 176 ARG A O 1
ATOM 1469 N N . LEU A 1 177 ? 7.381 14.155 -9.926 1.00 92.06 177 LEU A N 1
ATOM 1470 C CA . LEU A 1 177 ? 7.416 14.700 -11.282 1.00 92.06 177 LEU A CA 1
ATOM 1471 C C . LEU A 1 177 ? 8.072 13.712 -12.257 1.00 92.06 177 LEU A C 1
ATOM 1473 O O . LEU A 1 177 ? 9.133 13.150 -11.987 1.00 92.06 177 LEU A O 1
ATOM 1477 N N . GLY A 1 178 ? 7.436 13.509 -13.411 1.00 92.00 178 GLY A N 1
ATOM 1478 C CA . GLY A 1 178 ? 7.968 12.676 -14.490 1.00 92.00 178 GLY A CA 1
ATOM 1479 C C . GLY A 1 178 ? 7.681 11.179 -14.352 1.00 92.00 178 GLY A C 1
ATOM 1480 O O . GLY A 1 178 ? 7.887 10.440 -15.316 1.00 92.00 178 GLY A O 1
ATOM 1481 N N . VAL A 1 179 ? 7.115 10.721 -13.229 1.00 94.69 179 VAL A N 1
ATOM 1482 C CA . VAL A 1 179 ? 6.639 9.334 -13.072 1.00 94.69 179 VAL A CA 1
ATOM 1483 C C . VAL A 1 179 ? 5.647 8.934 -14.176 1.00 94.69 179 VAL A C 1
ATOM 1485 O O . VAL A 1 179 ? 5.829 7.859 -14.752 1.00 94.69 179 VAL A O 1
ATOM 1488 N N . PRO A 1 180 ? 4.651 9.759 -14.571 1.00 94.88 180 PRO A N 1
ATOM 1489 C CA . PRO A 1 180 ? 3.757 9.388 -15.669 1.00 94.88 180 PRO A CA 1
ATOM 1490 C C . PRO A 1 180 ? 4.476 9.175 -17.004 1.00 94.88 180 PRO A C 1
ATOM 1492 O O . PRO A 1 180 ? 4.143 8.246 -17.745 1.00 94.88 180 PRO A O 1
ATOM 1495 N N . ALA A 1 181 ? 5.481 10.003 -17.301 1.00 94.75 181 ALA A N 1
ATOM 1496 C CA . ALA A 1 181 ? 6.287 9.870 -18.509 1.00 94.75 181 ALA A CA 1
ATOM 1497 C C . ALA A 1 181 ? 7.151 8.602 -18.462 1.00 94.75 181 ALA A C 1
ATOM 1499 O O . ALA A 1 181 ? 7.135 7.824 -19.417 1.00 94.75 181 ALA A O 1
ATOM 1500 N N . LEU A 1 182 ? 7.822 8.354 -17.331 1.00 95.75 182 LEU A N 1
ATOM 1501 C CA . LEU A 1 182 ? 8.637 7.162 -17.099 1.00 95.75 182 LEU A CA 1
ATOM 1502 C C . LEU A 1 182 ? 7.816 5.877 -17.244 1.00 95.75 182 LEU A C 1
ATOM 1504 O O . LEU A 1 182 ? 8.226 4.943 -17.929 1.00 95.75 182 LEU A O 1
ATOM 1508 N N . PHE A 1 183 ? 6.626 5.831 -16.651 1.00 96.25 183 PHE A N 1
ATOM 1509 C CA . PHE A 1 183 ? 5.792 4.632 -16.672 1.00 96.25 183 PHE A CA 1
ATOM 1510 C C . PHE A 1 183 ? 5.308 4.326 -18.090 1.00 96.25 183 PHE A C 1
ATOM 1512 O O . PHE A 1 183 ? 5.410 3.191 -18.549 1.00 96.25 183 PHE A O 1
ATOM 1519 N N . ASN A 1 184 ? 4.862 5.343 -18.830 1.00 95.38 184 ASN A N 1
ATOM 1520 C CA . ASN A 1 184 ? 4.497 5.178 -20.236 1.00 95.38 184 ASN A CA 1
ATOM 1521 C C . ASN A 1 184 ? 5.707 4.751 -21.094 1.00 95.38 184 ASN A C 1
ATOM 1523 O O . ASN A 1 184 ? 5.574 3.891 -21.964 1.00 95.38 184 ASN A O 1
ATOM 1527 N N . PHE A 1 185 ? 6.895 5.310 -20.838 1.00 96.12 185 PHE A N 1
ATOM 1528 C CA . PHE A 1 185 ? 8.140 4.922 -21.507 1.00 96.12 185 PHE A CA 1
ATOM 1529 C C . PHE A 1 185 ? 8.469 3.434 -21.303 1.00 96.12 185 PHE A C 1
ATOM 1531 O O . PHE A 1 185 ? 8.793 2.748 -22.278 1.00 96.12 185 PHE A O 1
ATOM 1538 N N . LEU A 1 186 ? 8.349 2.940 -20.067 1.00 95.62 186 LEU A N 1
ATOM 1539 C CA . LEU A 1 186 ? 8.614 1.547 -19.698 1.00 95.62 186 LEU A CA 1
ATOM 1540 C C . LEU A 1 186 ? 7.556 0.600 -20.283 1.00 95.62 186 LEU A C 1
ATOM 1542 O O . LEU A 1 186 ? 7.896 -0.421 -20.879 1.00 95.62 186 LEU A O 1
ATOM 1546 N N . GLN A 1 187 ? 6.274 0.965 -20.206 1.00 94.00 187 GLN A N 1
ATOM 1547 C CA . GLN A 1 187 ? 5.180 0.151 -20.749 1.00 94.00 187 GLN A CA 1
ATOM 1548 C C . GLN A 1 187 ? 5.285 -0.041 -22.258 1.00 94.00 187 GLN A C 1
ATOM 1550 O O . GLN A 1 187 ? 5.087 -1.147 -22.757 1.00 94.00 187 GLN A O 1
ATOM 1555 N N . ARG A 1 188 ? 5.666 1.008 -22.996 1.00 93.56 188 ARG A N 1
ATOM 1556 C CA . ARG A 1 188 ? 5.899 0.921 -24.448 1.00 93.56 188 ARG A CA 1
ATOM 1557 C C . ARG A 1 188 ? 7.051 -0.014 -24.825 1.00 93.56 188 ARG A C 1
ATOM 1559 O O . ARG A 1 188 ? 7.108 -0.453 -25.966 1.00 93.56 188 ARG A O 1
ATOM 1566 N N . ARG A 1 189 ? 7.943 -0.328 -23.883 1.00 93.31 189 ARG A N 1
ATOM 1567 C CA . ARG A 1 189 ? 9.080 -1.252 -24.047 1.00 93.31 189 ARG A CA 1
ATOM 1568 C C . ARG A 1 189 ? 8.801 -2.665 -23.530 1.00 93.31 189 ARG A C 1
ATOM 1570 O O . ARG A 1 189 ? 9.713 -3.493 -23.473 1.00 93.31 189 ARG A O 1
ATOM 1577 N N . GLY A 1 190 ? 7.547 -2.939 -23.168 1.00 93.44 190 GLY A N 1
ATOM 1578 C CA . GLY A 1 190 ? 7.114 -4.247 -22.688 1.00 93.44 190 GLY A CA 1
ATOM 1579 C C . GLY A 1 190 ? 7.555 -4.539 -21.257 1.00 93.44 190 GLY A C 1
ATOM 1580 O O . GLY A 1 190 ? 7.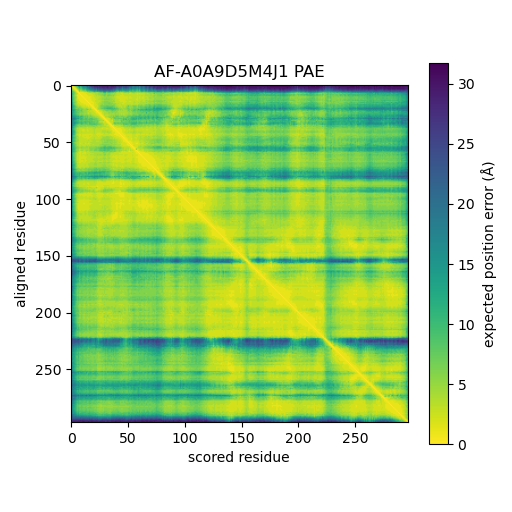837 -5.688 -20.944 1.00 93.44 190 GLY A O 1
ATOM 1581 N N . TYR A 1 191 ? 7.659 -3.525 -20.395 1.00 95.56 191 TYR A N 1
ATOM 1582 C CA . TYR A 1 191 ? 7.853 -3.745 -18.963 1.00 95.56 191 TYR A CA 1
ATOM 1583 C C . TYR A 1 191 ? 6.517 -3.755 -18.218 1.00 95.56 191 TYR A C 1
ATOM 1585 O O . TYR A 1 191 ? 5.729 -2.815 -18.336 1.00 95.56 191 TYR A O 1
ATOM 1593 N N . ASP A 1 192 ? 6.316 -4.779 -17.389 1.00 96.38 192 ASP A N 1
ATOM 1594 C CA . ASP A 1 192 ? 5.256 -4.801 -16.383 1.00 96.38 192 ASP A CA 1
ATOM 1595 C C . ASP A 1 192 ? 5.652 -3.937 -15.182 1.00 96.38 192 ASP A C 1
ATOM 1597 O O . ASP A 1 192 ? 6.753 -4.064 -14.636 1.00 96.38 192 ASP A O 1
ATOM 1601 N N . ILE A 1 193 ? 4.748 -3.057 -14.754 1.00 96.19 193 ILE A N 1
ATOM 1602 C CA . ILE A 1 193 ? 5.018 -2.108 -13.671 1.00 96.19 193 ILE A CA 1
ATOM 1603 C C . ILE A 1 193 ? 4.487 -2.647 -12.349 1.00 96.19 193 ILE A C 1
ATOM 1605 O O . ILE A 1 193 ? 3.280 -2.842 -12.173 1.00 96.19 193 ILE A O 1
ATOM 1609 N N . TRP A 1 194 ? 5.404 -2.823 -11.401 1.00 96.12 194 TRP A N 1
ATOM 1610 C CA . TRP A 1 194 ? 5.142 -3.301 -10.052 1.00 96.12 194 TRP A CA 1
ATOM 1611 C C . TRP A 1 194 ? 5.435 -2.209 -9.026 1.00 96.12 194 TRP A C 1
ATOM 1613 O O . TRP A 1 194 ? 6.505 -1.609 -9.038 1.00 96.12 194 TRP A O 1
ATOM 1623 N N . VAL A 1 195 ? 4.498 -1.973 -8.110 1.00 95.06 195 VAL A N 1
ATOM 1624 C CA . VAL A 1 195 ? 4.687 -1.032 -6.996 1.00 95.06 195 VAL A CA 1
ATOM 1625 C C . VAL A 1 195 ? 4.556 -1.748 -5.659 1.00 95.06 195 VAL A C 1
ATOM 1627 O O . VAL A 1 195 ? 3.656 -2.578 -5.478 1.00 95.06 195 VAL A O 1
ATOM 1630 N N . PHE A 1 196 ? 5.446 -1.411 -4.734 1.00 92.50 196 PHE A N 1
ATOM 1631 C CA . PHE A 1 196 ? 5.520 -1.958 -3.384 1.00 92.50 196 PHE A CA 1
ATOM 1632 C C . PHE A 1 196 ? 5.295 -0.840 -2.376 1.00 92.50 196 PHE A C 1
ATOM 1634 O O . PHE A 1 196 ? 5.776 0.263 -2.574 1.00 92.50 196 PHE A O 1
ATOM 1641 N N . SER A 1 197 ? 4.532 -1.096 -1.322 1.00 90.25 197 SER A N 1
ATOM 1642 C CA . SER A 1 197 ? 4.263 -0.110 -0.279 1.00 90.25 197 SER A CA 1
ATOM 1643 C C . SER A 1 197 ? 4.193 -0.786 1.078 1.00 90.25 197 SER A C 1
ATOM 1645 O O . SER A 1 197 ? 3.467 -1.776 1.257 1.00 90.25 197 SER A O 1
ATOM 1647 N N . ALA A 1 198 ? 4.918 -0.222 2.039 1.00 84.62 198 ALA A N 1
ATOM 1648 C CA . ALA A 1 198 ? 4.811 -0.593 3.442 1.00 84.62 198 ALA A CA 1
ATOM 1649 C C . ALA A 1 198 ? 3.508 -0.052 4.054 1.00 84.62 198 ALA A C 1
ATOM 1651 O O . ALA A 1 198 ? 2.959 -0.633 4.992 1.00 84.62 198 ALA A O 1
ATOM 1652 N N . ARG A 1 199 ? 2.956 1.033 3.495 1.00 86.62 199 ARG A N 1
ATOM 1653 C CA . ARG A 1 199 ? 1.677 1.603 3.933 1.00 86.62 199 ARG A CA 1
ATOM 1654 C C . ARG A 1 199 ? 0.491 0.722 3.532 1.00 86.62 199 ARG A C 1
ATOM 1656 O O . ARG A 1 199 ? 0.479 0.029 2.514 1.00 86.62 199 ARG A O 1
ATOM 1663 N N . TYR A 1 200 ? -0.580 0.811 4.323 1.00 88.00 200 TYR A N 1
ATOM 1664 C CA . TYR A 1 200 ? -1.835 0.073 4.129 1.00 88.00 200 TYR A CA 1
ATOM 1665 C C . TYR A 1 200 ? -2.764 0.715 3.088 1.00 88.00 200 TYR A C 1
ATOM 1667 O O . TYR A 1 200 ? -3.949 0.957 3.349 1.00 88.00 200 TYR A O 1
ATOM 1675 N N . TYR A 1 201 ? -2.246 1.021 1.900 1.00 88.94 201 TYR A N 1
ATOM 1676 C CA . TYR A 1 201 ? -3.085 1.479 0.802 1.00 88.94 201 TYR A CA 1
ATOM 1677 C C . TYR A 1 201 ? -4.049 0.377 0.363 1.00 88.94 201 TYR A C 1
ATOM 1679 O O . TYR A 1 201 ? -3.700 -0.789 0.227 1.00 88.94 201 TYR A O 1
ATOM 1687 N N . SER A 1 202 ? -5.302 0.733 0.074 1.00 90.50 202 SER A N 1
ATOM 1688 C CA . SER A 1 202 ? -6.169 -0.229 -0.604 1.00 90.50 202 SER A CA 1
ATOM 1689 C C . SER A 1 202 ? -5.670 -0.419 -2.040 1.00 90.50 202 SER A C 1
ATOM 1691 O O . SER A 1 202 ? -5.505 0.552 -2.772 1.00 90.50 202 SER A O 1
ATOM 1693 N N . THR A 1 203 ? -5.532 -1.658 -2.502 1.00 90.94 203 THR A N 1
ATOM 1694 C CA . THR A 1 203 ? -5.136 -1.952 -3.896 1.00 90.94 203 THR A CA 1
ATOM 1695 C C . THR A 1 203 ? -5.999 -1.218 -4.928 1.00 90.94 203 THR A C 1
ATOM 1697 O O . THR A 1 203 ? -5.494 -0.629 -5.881 1.00 90.94 203 THR A O 1
ATOM 1700 N N . ASP A 1 204 ? -7.316 -1.173 -4.716 1.00 89.25 204 ASP A N 1
ATOM 1701 C CA . ASP A 1 204 ? -8.242 -0.448 -5.590 1.00 89.25 204 ASP A CA 1
ATOM 1702 C C . ASP A 1 204 ? -8.052 1.075 -5.556 1.00 89.25 204 ASP A C 1
ATOM 1704 O O . ASP A 1 204 ? -8.355 1.755 -6.537 1.00 89.25 204 ASP A O 1
ATOM 1708 N N . TYR A 1 205 ? -7.603 1.617 -4.420 1.00 91.38 205 TYR A N 1
ATOM 1709 C CA . TYR A 1 205 ? -7.280 3.034 -4.287 1.00 91.38 205 TYR A CA 1
ATOM 1710 C C . TYR A 1 205 ? -6.131 3.391 -5.225 1.00 91.38 205 TYR A C 1
ATOM 1712 O O . TYR A 1 205 ? -6.306 4.261 -6.078 1.00 91.38 205 TYR A O 1
ATOM 1720 N N . LEU A 1 206 ? -5.032 2.635 -5.155 1.00 93.00 206 LEU A N 1
ATOM 1721 C CA . LEU A 1 206 ? -3.875 2.819 -6.030 1.00 93.00 206 LEU A CA 1
ATOM 1722 C C . LEU A 1 206 ? -4.260 2.633 -7.501 1.00 93.00 206 LEU A C 1
ATOM 1724 O O . LEU A 1 206 ? -4.031 3.528 -8.308 1.00 93.00 206 LEU A O 1
ATOM 1728 N N . LYS A 1 207 ? -4.974 1.556 -7.859 1.00 93.06 207 LYS A N 1
ATOM 1729 C CA . LYS A 1 207 ? -5.450 1.358 -9.245 1.00 93.06 207 LYS A CA 1
ATOM 1730 C C . LYS A 1 207 ? -6.227 2.562 -9.777 1.00 93.06 207 LYS A C 1
ATOM 1732 O O . LYS A 1 207 ? -6.026 2.978 -10.916 1.00 93.06 207 LYS A O 1
ATOM 1737 N N . ARG A 1 208 ? -7.131 3.135 -8.973 1.00 92.19 208 ARG A N 1
ATOM 1738 C CA . ARG A 1 208 ? -7.911 4.308 -9.389 1.00 92.19 208 ARG A CA 1
ATOM 1739 C C . ARG A 1 208 ? -7.073 5.578 -9.452 1.00 92.19 208 ARG A C 1
ATOM 1741 O O . ARG A 1 208 ? -7.317 6.358 -10.369 1.00 92.19 208 ARG A O 1
ATOM 1748 N N . TYR A 1 209 ? -6.148 5.771 -8.514 1.00 94.00 209 TYR A N 1
ATOM 1749 C CA . TYR A 1 209 ? -5.231 6.906 -8.483 1.00 94.00 209 TYR A CA 1
ATOM 1750 C C . TYR A 1 209 ? -4.384 6.949 -9.756 1.00 94.00 209 TYR A C 1
ATOM 1752 O O . TYR A 1 209 ? -4.508 7.883 -10.545 1.00 94.00 209 TYR A O 1
ATOM 1760 N N . PHE A 1 210 ? -3.630 5.884 -10.035 1.00 94.62 210 PHE A N 1
ATOM 1761 C CA . PHE A 1 210 ? -2.754 5.801 -11.206 1.00 94.62 210 PHE A CA 1
ATOM 1762 C C . PHE A 1 210 ? -3.528 5.890 -12.527 1.00 94.62 210 PHE A C 1
ATOM 1764 O O . PHE A 1 210 ? -3.086 6.550 -13.468 1.00 94.62 210 PHE A O 1
ATOM 1771 N N . ARG A 1 211 ? -4.760 5.363 -12.579 1.00 93.50 211 ARG A N 1
ATOM 1772 C CA . ARG A 1 211 ? -5.634 5.526 -13.751 1.00 93.50 211 ARG A CA 1
ATOM 1773 C C . ARG A 1 211 ? -5.959 6.995 -14.060 1.00 93.50 211 ARG A C 1
ATOM 1775 O O . ARG A 1 211 ? -6.213 7.312 -15.220 1.00 93.50 211 ARG A O 1
ATOM 1782 N N . ARG A 1 212 ? -5.941 7.909 -13.077 1.00 92.31 212 ARG A N 1
ATOM 1783 C CA . ARG A 1 212 ? -6.107 9.360 -13.328 1.00 92.31 212 ARG A CA 1
ATOM 1784 C C . ARG A 1 212 ? -4.941 9.957 -14.108 1.00 92.31 212 ARG A C 1
ATOM 1786 O O . ARG A 1 212 ? -5.162 10.879 -14.882 1.00 92.31 212 ARG A O 1
ATOM 1793 N N . TYR A 1 213 ? -3.763 9.361 -13.979 1.00 91.06 213 TYR A N 1
ATOM 1794 C CA . TYR A 1 213 ? -2.563 9.684 -14.745 1.00 91.06 213 TYR A CA 1
ATOM 1795 C C . TYR A 1 213 ? -2.429 8.833 -16.019 1.00 91.06 213 TYR A C 1
ATOM 1797 O O . TYR A 1 213 ? -1.390 8.857 -16.666 1.00 91.06 213 TYR A O 1
ATOM 1805 N N . ARG A 1 214 ? -3.478 8.078 -16.398 1.00 91.62 214 ARG A N 1
ATOM 1806 C CA . ARG A 1 214 ? -3.484 7.119 -17.526 1.00 91.62 214 ARG A CA 1
ATOM 1807 C C . ARG A 1 214 ? -2.423 6.020 -17.409 1.00 91.62 214 ARG A C 1
ATOM 1809 O O . ARG A 1 214 ? -2.071 5.389 -18.398 1.00 91.62 214 ARG A O 1
ATOM 1816 N N . ILE A 1 215 ? -1.968 5.764 -16.191 1.00 92.88 215 ILE A N 1
ATOM 1817 C CA . ILE A 1 215 ? -1.019 4.711 -15.878 1.00 92.88 215 ILE A CA 1
ATOM 1818 C C . ILE A 1 215 ? -1.795 3.441 -15.543 1.00 92.88 215 ILE A C 1
ATOM 1820 O O . ILE A 1 215 ? -2.733 3.456 -14.736 1.00 92.88 215 ILE A O 1
ATOM 1824 N N . LYS A 1 216 ? -1.369 2.325 -16.130 1.00 90.88 216 LYS A N 1
ATOM 1825 C CA . LYS A 1 216 ? -1.782 0.989 -15.704 1.00 90.88 216 LYS A CA 1
ATOM 1826 C C . LYS A 1 216 ? -0.703 0.405 -14.792 1.00 90.88 216 LYS A C 1
ATOM 1828 O O . LYS A 1 216 ? 0.472 0.515 -15.104 1.00 90.88 216 LYS A O 1
ATOM 1833 N N . LEU A 1 217 ? -1.105 -0.190 -13.676 1.00 94.00 217 LEU A N 1
ATOM 1834 C CA . LEU A 1 217 ? -0.211 -0.979 -12.830 1.00 94.00 217 LEU A CA 1
ATOM 1835 C C . LEU A 1 217 ? -0.499 -2.456 -13.067 1.00 94.00 217 LEU A C 1
ATOM 1837 O O . LEU A 1 217 ? -1.672 -2.851 -13.075 1.00 94.00 217 LEU A O 1
ATOM 1841 N N . ASP A 1 218 ? 0.553 -3.245 -13.236 1.00 94.50 218 ASP A N 1
ATOM 1842 C CA . ASP A 1 218 ? 0.461 -4.682 -13.492 1.00 94.50 218 ASP A CA 1
ATOM 1843 C C . ASP A 1 218 ? 0.593 -5.471 -12.183 1.00 94.50 218 ASP A C 1
ATOM 1845 O O . ASP A 1 218 ? -0.137 -6.440 -11.971 1.00 94.50 218 ASP A O 1
ATOM 1849 N N . GLY A 1 219 ? 1.410 -4.976 -11.246 1.00 93.19 219 GLY A N 1
ATOM 1850 C CA . GLY A 1 219 ? 1.528 -5.504 -9.890 1.00 93.19 219 GLY A CA 1
ATOM 1851 C C . GLY A 1 219 ? 1.380 -4.429 -8.815 1.00 93.19 219 GLY A C 1
ATOM 1852 O O . GLY A 1 219 ? 1.966 -3.352 -8.905 1.00 93.19 219 GLY A O 1
ATOM 1853 N N . ILE A 1 220 ? 0.596 -4.720 -7.775 1.00 93.75 220 ILE A N 1
ATOM 1854 C CA . ILE A 1 220 ? 0.464 -3.854 -6.595 1.00 93.75 220 ILE A CA 1
ATOM 1855 C C . ILE A 1 220 ? 0.627 -4.707 -5.356 1.00 93.75 220 ILE A C 1
ATOM 1857 O O . ILE A 1 220 ? -0.157 -5.631 -5.125 1.00 93.75 220 ILE A O 1
ATOM 1861 N N . VAL A 1 221 ? 1.603 -4.354 -4.538 1.00 90.75 221 VAL A N 1
ATOM 1862 C CA . VAL A 1 221 ? 1.943 -5.062 -3.316 1.00 90.75 221 VAL A CA 1
ATOM 1863 C C . VAL A 1 221 ? 1.905 -4.063 -2.167 1.00 90.75 221 VAL A C 1
ATOM 1865 O O . VAL A 1 221 ? 2.692 -3.129 -2.125 1.00 90.75 221 VAL A O 1
ATOM 1868 N N . THR A 1 222 ? 0.947 -4.217 -1.256 1.00 89.31 222 THR A N 1
ATOM 1869 C CA . THR A 1 222 ? 0.716 -3.263 -0.160 1.00 89.31 222 THR A CA 1
ATOM 1870 C C . THR A 1 222 ? 0.456 -3.994 1.141 1.00 89.31 222 THR A C 1
ATOM 1872 O O . THR A 1 222 ? -0.316 -4.958 1.160 1.00 89.31 222 THR A O 1
ATOM 1875 N N . GLY A 1 223 ? 1.100 -3.522 2.213 1.00 74.44 223 GLY A N 1
ATOM 1876 C CA . GLY A 1 223 ? 0.889 -4.017 3.570 1.00 74.44 223 GLY A CA 1
ATOM 1877 C C . GLY A 1 223 ? 1.088 -5.526 3.700 1.00 74.44 223 GLY A C 1
ATOM 1878 O O . GLY A 1 223 ? 0.355 -6.162 4.459 1.00 74.44 223 GLY A O 1
ATOM 1879 N N . LEU A 1 224 ? 1.995 -6.117 2.906 1.00 65.69 224 LEU A N 1
ATOM 1880 C CA . LEU A 1 224 ? 2.235 -7.556 2.956 1.00 65.69 224 LEU A CA 1
ATOM 1881 C C . LEU A 1 224 ? 2.615 -7.946 4.380 1.00 65.69 224 LEU A C 1
ATOM 1883 O O . LEU A 1 224 ? 3.617 -7.489 4.924 1.00 65.69 224 LEU A O 1
ATOM 1887 N N . VAL A 1 225 ? 1.784 -8.811 4.951 1.00 55.06 225 VAL A N 1
ATOM 1888 C CA . VAL A 1 225 ? 1.927 -9.353 6.297 1.00 55.06 225 VAL A CA 1
ATOM 1889 C C . VAL A 1 225 ? 3.297 -10.006 6.422 1.00 55.06 225 VAL A C 1
ATOM 1891 O O . VAL A 1 225 ? 3.642 -10.893 5.630 1.00 55.06 225 VAL A O 1
ATOM 1894 N N . GLN A 1 226 ? 4.092 -9.531 7.381 1.00 52.66 226 GLN A N 1
ATOM 1895 C CA . GLN A 1 226 ? 5.503 -9.865 7.394 1.00 52.66 226 GLN A CA 1
ATOM 1896 C C . GLN A 1 226 ? 5.816 -11.286 7.881 1.00 52.66 226 GLN A C 1
ATOM 1898 O O . GLN A 1 226 ? 6.769 -11.823 7.331 1.00 52.66 226 GLN A O 1
ATOM 1903 N N . ASN A 1 227 ? 5.035 -11.958 8.744 1.00 48.94 227 ASN A N 1
ATOM 1904 C CA . ASN A 1 227 ? 5.583 -13.120 9.472 1.00 48.94 227 ASN A CA 1
ATOM 1905 C C . ASN A 1 227 ? 4.623 -14.290 9.816 1.00 48.94 227 ASN A C 1
ATOM 1907 O O . ASN A 1 227 ? 4.785 -14.906 10.867 1.00 48.94 227 ASN A O 1
ATOM 1911 N N . ARG A 1 228 ? 3.680 -14.705 8.947 1.00 53.41 228 ARG A N 1
ATOM 1912 C CA . ARG A 1 228 ? 2.915 -15.941 9.257 1.00 53.41 228 ARG A CA 1
ATOM 1913 C C . ARG A 1 228 ? 3.777 -17.201 9.047 1.00 53.41 228 ARG A C 1
ATOM 1915 O O . ARG A 1 228 ? 4.498 -17.279 8.049 1.00 53.41 228 ARG A O 1
ATOM 1922 N N . PRO A 1 229 ? 3.647 -18.243 9.888 1.00 47.22 229 PRO A N 1
ATOM 1923 C CA . PRO A 1 229 ? 4.205 -19.567 9.606 1.00 47.22 229 PRO A CA 1
ATOM 1924 C C . PRO A 1 229 ? 3.743 -20.075 8.227 1.00 47.22 229 PRO A C 1
ATOM 1926 O O . PRO A 1 229 ? 2.564 -19.955 7.892 1.00 47.22 229 PRO A O 1
ATOM 1929 N N . GLY A 1 230 ? 4.668 -20.587 7.409 1.00 58.12 230 GLY A N 1
ATOM 1930 C CA . GLY A 1 230 ? 4.412 -21.004 6.019 1.00 58.12 230 GLY A CA 1
ATOM 1931 C C . GLY A 1 230 ? 4.480 -19.880 4.970 1.00 58.12 230 GLY A C 1
ATOM 1932 O O . GLY A 1 230 ? 4.533 -20.158 3.775 1.00 58.12 230 GLY A O 1
ATOM 1933 N N . VAL A 1 231 ? 4.559 -18.600 5.368 1.00 65.25 231 VAL A N 1
ATOM 1934 C CA . VAL A 1 231 ? 4.740 -17.489 4.407 1.00 65.25 231 VAL A CA 1
ATOM 1935 C C . VAL A 1 231 ? 6.121 -17.501 3.777 1.00 65.25 231 VAL A C 1
ATOM 1937 O O . VAL A 1 231 ? 6.239 -17.097 2.628 1.00 65.25 231 VAL A O 1
ATOM 1940 N N . ASN A 1 232 ? 7.149 -17.974 4.479 1.00 68.38 232 ASN A N 1
ATOM 1941 C CA . ASN A 1 232 ? 8.495 -18.061 3.911 1.00 68.38 232 ASN A CA 1
ATOM 1942 C C . ASN A 1 232 ? 8.543 -19.035 2.728 1.00 68.38 232 ASN A C 1
ATOM 1944 O O . ASN A 1 232 ? 9.081 -18.679 1.688 1.00 68.38 232 ASN A O 1
ATOM 1948 N N . GLU A 1 233 ? 7.889 -20.193 2.830 1.00 72.62 233 GLU A N 1
ATOM 1949 C CA . GLU A 1 233 ? 7.769 -21.144 1.716 1.00 72.62 233 GLU A CA 1
ATOM 1950 C C . GLU A 1 233 ? 7.020 -20.523 0.534 1.00 72.62 233 GLU A C 1
ATOM 1952 O O . GLU A 1 233 ? 7.502 -20.558 -0.595 1.00 72.62 233 GLU A O 1
ATOM 1957 N N . ILE A 1 234 ? 5.890 -19.856 0.795 1.00 72.94 234 ILE A N 1
ATOM 1958 C CA . ILE A 1 234 ? 5.129 -19.160 -0.252 1.00 72.94 234 ILE A CA 1
ATOM 1959 C C . ILE A 1 234 ? 5.948 -18.007 -0.851 1.00 72.94 234 ILE A C 1
ATOM 1961 O O . ILE A 1 234 ? 5.860 -17.742 -2.046 1.00 72.94 234 ILE A O 1
ATOM 1965 N N . ARG A 1 235 ? 6.761 -17.298 -0.062 1.00 73.50 235 ARG A N 1
ATOM 1966 C CA . ARG A 1 235 ? 7.657 -16.241 -0.557 1.00 73.50 235 ARG A CA 1
ATOM 1967 C C . ARG A 1 235 ? 8.757 -16.805 -1.438 1.00 73.50 235 ARG A C 1
ATOM 1969 O O . ARG A 1 235 ? 9.043 -16.199 -2.466 1.00 73.50 235 ARG A O 1
ATOM 1976 N N . GLU A 1 236 ? 9.338 -17.940 -1.074 1.00 80.12 236 GLU A N 1
ATOM 1977 C CA . GLU A 1 236 ? 10.315 -18.634 -1.912 1.00 80.12 236 GLU A CA 1
ATOM 1978 C C . GLU A 1 236 ? 9.676 -19.155 -3.202 1.00 80.12 236 GLU A C 1
ATOM 1980 O O . GLU A 1 236 ? 10.249 -19.003 -4.284 1.00 80.12 236 GLU A O 1
ATOM 1985 N N . GLU A 1 237 ? 8.444 -19.665 -3.132 1.00 82.69 237 GLU A N 1
ATOM 1986 C CA . GLU A 1 237 ? 7.669 -20.038 -4.316 1.00 82.69 237 GLU A CA 1
ATOM 1987 C C . GLU A 1 237 ? 7.406 -18.813 -5.205 1.00 82.69 237 GLU A C 1
ATOM 1989 O O . GLU A 1 237 ? 7.667 -18.846 -6.407 1.00 82.69 237 GLU A O 1
ATOM 1994 N N . LEU A 1 238 ? 6.953 -17.696 -4.627 1.00 83.94 238 LEU A N 1
ATOM 1995 C CA . LEU A 1 238 ? 6.722 -16.442 -5.345 1.00 83.94 238 LEU A CA 1
ATOM 1996 C C . LEU A 1 238 ? 8.010 -15.884 -5.944 1.00 83.94 238 LEU A C 1
ATOM 1998 O O . LEU A 1 238 ? 7.985 -15.389 -7.068 1.00 83.94 238 LEU A O 1
ATOM 2002 N N . SER A 1 239 ? 9.124 -15.965 -5.218 1.00 84.94 239 SER A N 1
ATOM 2003 C CA . SER A 1 239 ? 10.457 -15.586 -5.683 1.00 84.94 239 SER A CA 1
ATOM 2004 C C . SER A 1 239 ? 10.844 -16.440 -6.884 1.00 84.94 239 SER A C 1
ATOM 2006 O O . SER A 1 239 ? 11.180 -15.908 -7.938 1.00 84.94 239 SER A O 1
ATOM 2008 N N . THR A 1 240 ? 10.693 -17.756 -6.791 1.00 87.94 240 THR A N 1
ATOM 2009 C CA . THR A 1 240 ? 10.972 -18.694 -7.884 1.00 87.94 240 THR A CA 1
ATOM 2010 C C . THR A 1 240 ? 10.093 -18.430 -9.105 1.00 87.94 240 THR A C 1
ATOM 2012 O O . THR A 1 240 ? 10.607 -18.255 -10.211 1.00 87.94 240 THR A O 1
ATOM 2015 N N . LEU A 1 241 ? 8.779 -18.307 -8.910 1.00 88.81 241 LEU A N 1
ATOM 2016 C CA . LEU A 1 241 ? 7.810 -18.008 -9.964 1.00 88.81 241 LEU A CA 1
ATOM 2017 C C . LEU A 1 241 ? 8.135 -16.682 -10.656 1.00 88.81 241 LEU A C 1
ATOM 2019 O O . LEU A 1 241 ? 8.146 -16.584 -11.879 1.00 88.81 241 LEU A O 1
ATOM 2023 N N . THR A 1 242 ? 8.443 -15.666 -9.859 1.00 88.50 242 THR A N 1
ATOM 2024 C CA . THR A 1 242 ? 8.856 -14.350 -10.330 1.00 88.50 242 THR A CA 1
ATOM 2025 C C . THR A 1 242 ? 10.108 -14.432 -11.193 1.00 88.50 242 THR A C 1
ATOM 2027 O O . THR A 1 242 ? 10.153 -13.841 -12.267 1.00 88.50 242 THR A O 1
ATOM 2030 N N . ARG A 1 243 ? 11.128 -15.155 -10.724 1.00 87.56 243 ARG A N 1
ATOM 2031 C CA . ARG A 1 243 ? 12.409 -15.313 -11.419 1.00 87.56 243 ARG A CA 1
ATOM 2032 C C . ARG A 1 243 ? 12.250 -16.050 -12.743 1.00 87.56 243 ARG A C 1
ATOM 2034 O O . ARG A 1 243 ? 12.918 -15.696 -13.704 1.00 87.56 243 ARG A O 1
ATOM 2041 N N . SER A 1 244 ? 11.368 -17.046 -12.780 1.00 89.31 244 SER A N 1
ATOM 2042 C CA . SER A 1 244 ? 11.023 -17.777 -14.000 1.00 89.31 244 SER A CA 1
ATOM 2043 C C . SER A 1 244 ? 10.241 -16.905 -14.984 1.00 89.31 244 SER A C 1
ATOM 2045 O O . SER A 1 244 ? 10.509 -16.945 -16.181 1.00 89.31 244 SER A O 1
ATOM 2047 N N . LYS A 1 245 ? 9.300 -16.090 -14.494 1.00 93.38 245 LYS A N 1
ATOM 2048 C CA . LYS A 1 245 ? 8.459 -15.241 -15.343 1.00 93.38 245 LYS A CA 1
ATOM 2049 C C . LYS A 1 245 ? 9.188 -14.016 -15.894 1.00 93.38 245 LYS A C 1
ATOM 2051 O O . LYS A 1 245 ? 8.925 -13.612 -17.025 1.00 93.38 245 LYS A O 1
ATOM 2056 N N . TYR A 1 246 ? 10.062 -13.419 -15.090 1.00 93.50 246 TYR A N 1
ATOM 2057 C CA . TYR A 1 246 ? 10.738 -12.163 -15.393 1.00 93.50 246 TYR A CA 1
ATOM 2058 C C . TYR A 1 246 ? 12.260 -12.350 -15.435 1.00 93.50 246 TYR A C 1
ATOM 2060 O O . TYR A 1 246 ? 12.940 -12.011 -14.457 1.00 93.50 246 TYR A O 1
ATOM 2068 N N . PRO A 1 247 ? 12.819 -12.857 -16.552 1.00 91.06 247 PRO A N 1
ATOM 2069 C CA . PRO A 1 247 ? 14.267 -12.936 -16.753 1.00 91.06 247 PRO A CA 1
ATOM 2070 C C . PRO A 1 247 ? 14.963 -11.585 -16.569 1.00 91.06 247 PRO A C 1
ATOM 2072 O O . PRO A 1 247 ? 16.069 -11.539 -16.027 1.00 91.06 247 PRO A O 1
ATOM 2075 N N . ARG A 1 248 ? 14.292 -10.488 -16.952 1.00 92.12 248 ARG A N 1
ATOM 2076 C CA . ARG A 1 248 ? 14.775 -9.120 -16.760 1.00 92.12 248 ARG A CA 1
ATOM 2077 C C . ARG A 1 248 ? 13.934 -8.373 -15.732 1.00 92.12 248 ARG A C 1
ATOM 2079 O O . ARG A 1 248 ? 12.721 -8.212 -15.886 1.00 92.12 248 ARG A O 1
ATOM 2086 N N . THR A 1 249 ? 14.591 -7.878 -14.691 1.00 94.38 249 THR A N 1
ATOM 2087 C CA . THR A 1 249 ? 13.982 -7.064 -13.637 1.00 94.38 249 THR A CA 1
ATOM 2088 C C . THR A 1 249 ? 14.802 -5.801 -13.427 1.00 94.38 249 THR A C 1
ATOM 2090 O O . THR A 1 249 ? 16.012 -5.885 -13.249 1.00 94.38 249 THR A O 1
ATOM 2093 N N . ILE A 1 250 ? 14.137 -4.648 -13.409 1.00 94.81 250 ILE A N 1
ATOM 2094 C CA . ILE A 1 250 ? 14.738 -3.379 -12.991 1.00 94.81 250 ILE A CA 1
ATOM 2095 C C . ILE A 1 250 ? 14.118 -2.975 -11.656 1.00 94.81 250 ILE A C 1
ATOM 2097 O O . ILE A 1 250 ? 12.897 -2.926 -11.527 1.00 94.81 250 ILE A O 1
ATOM 2101 N N . HIS A 1 251 ? 14.942 -2.688 -10.665 1.00 95.06 251 HIS A N 1
ATOM 2102 C CA . HIS A 1 251 ? 14.534 -2.100 -9.402 1.00 95.06 251 HIS A CA 1
ATOM 2103 C C . HIS A 1 251 ? 14.923 -0.623 -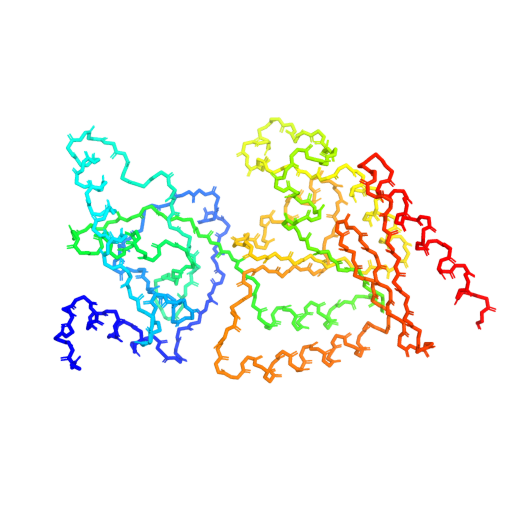9.428 1.00 95.06 251 HIS A C 1
ATOM 2105 O O . HIS A 1 251 ? 16.088 -0.302 -9.634 1.00 95.06 251 HIS A O 1
ATOM 2111 N N . ILE A 1 252 ? 13.945 0.269 -9.288 1.00 92.31 252 ILE A N 1
ATOM 2112 C CA . ILE A 1 252 ? 14.183 1.712 -9.252 1.00 92.31 252 ILE A CA 1
ATOM 2113 C C . ILE A 1 252 ? 13.904 2.204 -7.843 1.00 92.31 252 ILE A C 1
ATOM 2115 O O . ILE A 1 252 ? 12.787 2.053 -7.338 1.00 92.31 252 ILE A O 1
ATOM 2119 N N . ASP A 1 253 ? 14.917 2.834 -7.268 1.00 86.69 253 ASP A N 1
ATOM 2120 C CA . ASP A 1 253 ? 14.865 3.528 -5.993 1.00 86.69 253 ASP A CA 1
ATOM 2121 C C . ASP A 1 253 ? 14.973 5.054 -6.214 1.00 86.69 253 ASP A C 1
ATOM 2123 O O . ASP A 1 253 ? 15.115 5.551 -7.337 1.00 86.69 253 ASP A O 1
ATOM 2127 N N . GLY A 1 254 ? 14.894 5.845 -5.147 1.00 82.56 254 GLY A N 1
ATOM 2128 C CA . GLY A 1 254 ? 15.001 7.295 -5.190 1.00 82.56 254 GLY A CA 1
ATOM 2129 C C . GLY A 1 254 ? 16.372 7.773 -5.669 1.00 82.56 254 GLY A C 1
ATOM 2130 O O . GLY A 1 254 ? 16.448 8.861 -6.248 1.00 82.56 254 GLY A O 1
ATOM 2131 N N . LYS A 1 255 ? 17.415 6.958 -5.459 1.00 86.56 255 LYS A N 1
ATOM 2132 C CA . LYS A 1 255 ? 18.824 7.288 -5.723 1.00 86.56 255 LYS A CA 1
ATOM 2133 C C . LYS A 1 255 ? 19.569 6.285 -6.600 1.00 86.56 255 LYS A C 1
ATOM 2135 O O . LYS A 1 255 ? 20.704 6.562 -6.958 1.00 86.56 255 LYS A O 1
ATOM 2140 N N . SER A 1 256 ? 18.978 5.154 -6.963 1.00 90.81 256 SER A N 1
ATOM 2141 C CA . SER A 1 256 ? 19.667 4.163 -7.789 1.00 90.81 256 SER A CA 1
ATOM 2142 C C . SER A 1 256 ? 18.716 3.393 -8.695 1.00 90.81 256 SER A C 1
ATOM 2144 O O . SER A 1 256 ? 17.499 3.343 -8.487 1.00 90.81 256 SER A O 1
ATOM 2146 N N . VAL A 1 257 ? 19.294 2.806 -9.737 1.00 93.19 257 VAL A N 1
ATOM 2147 C CA . VAL A 1 257 ? 18.633 1.884 -10.651 1.00 93.19 257 VAL A CA 1
ATOM 2148 C C . VAL A 1 257 ? 19.447 0.607 -10.699 1.00 93.19 257 VAL A C 1
ATOM 2150 O O . VAL A 1 257 ? 20.577 0.593 -11.177 1.00 93.19 257 VAL A O 1
ATOM 2153 N N . LEU A 1 258 ? 18.829 -0.482 -10.263 1.00 92.88 258 LEU A N 1
ATOM 2154 C CA . LEU A 1 258 ? 19.421 -1.802 -10.292 1.00 92.88 258 LEU A CA 1
ATOM 2155 C C . LEU A 1 258 ? 18.783 -2.648 -11.394 1.00 92.88 258 LEU A C 1
ATOM 2157 O O . LEU A 1 258 ? 17.600 -2.982 -11.332 1.00 92.88 258 LEU A O 1
ATOM 2161 N N . CYS A 1 259 ? 19.572 -3.058 -12.378 1.00 91.50 259 CYS A N 1
ATOM 2162 C CA . CYS A 1 259 ? 19.151 -3.966 -13.436 1.00 91.50 259 CYS A CA 1
ATOM 2163 C C . CYS A 1 259 ? 19.700 -5.371 -13.196 1.00 91.50 259 CYS A C 1
ATOM 2165 O O . CYS A 1 259 ? 20.895 -5.584 -13.000 1.00 91.50 259 CYS A O 1
ATOM 2167 N N . ILE A 1 260 ? 18.804 -6.347 -13.284 1.00 90.38 260 ILE A N 1
ATOM 2168 C CA . ILE A 1 260 ? 19.114 -7.768 -13.199 1.00 90.38 260 ILE A CA 1
ATOM 2169 C C . ILE A 1 260 ? 18.611 -8.420 -14.484 1.00 90.38 260 ILE A C 1
ATOM 2171 O O . ILE A 1 260 ? 17.399 -8.490 -14.710 1.00 90.38 260 ILE A O 1
ATOM 2175 N N . ASP A 1 261 ? 19.529 -8.925 -15.305 1.00 88.19 261 ASP A N 1
ATOM 2176 C CA . ASP A 1 261 ? 19.229 -9.734 -16.486 1.00 88.19 261 ASP A CA 1
ATOM 2177 C C . ASP A 1 261 ? 19.809 -11.136 -16.303 1.00 88.19 261 ASP A C 1
ATOM 2179 O O . ASP A 1 261 ? 21.020 -11.353 -16.262 1.00 88.19 261 ASP A O 1
ATOM 2183 N N 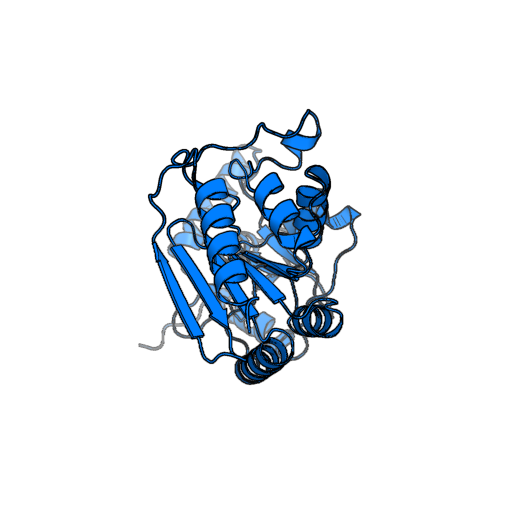. ARG A 1 262 ? 18.917 -12.110 -16.147 1.00 83.50 262 ARG A N 1
ATOM 2184 C CA . ARG A 1 262 ? 19.289 -13.492 -15.838 1.00 83.50 262 ARG A CA 1
ATOM 2185 C C . ARG A 1 262 ? 19.654 -14.301 -17.068 1.00 83.50 262 ARG A C 1
ATOM 2187 O O . ARG A 1 262 ? 20.432 -15.240 -16.933 1.00 83.50 262 ARG A O 1
ATOM 2194 N N . GLU A 1 263 ? 19.124 -13.945 -18.233 1.00 82.12 263 GLU A N 1
ATOM 2195 C CA . GLU A 1 263 ? 19.458 -14.617 -19.490 1.00 82.12 263 GLU A CA 1
ATOM 2196 C C . GLU A 1 263 ? 20.923 -14.356 -19.834 1.00 82.12 263 GLU A C 1
ATOM 2198 O O . GLU A 1 263 ? 21.667 -15.288 -20.133 1.00 82.12 263 GLU A O 1
ATOM 2203 N N . LYS A 1 264 ? 21.365 -13.105 -19.664 1.00 80.50 264 LYS A N 1
ATOM 2204 C CA . LYS A 1 264 ? 22.757 -12.695 -19.896 1.00 80.50 264 LYS A CA 1
ATOM 2205 C C . LYS A 1 264 ? 23.652 -12.792 -18.652 1.00 80.50 264 LYS A C 1
ATOM 2207 O O . LYS A 1 264 ? 24.824 -12.438 -18.725 1.00 80.50 264 LYS A O 1
ATOM 2212 N N . ARG A 1 265 ? 23.120 -13.263 -17.511 1.00 80.31 265 ARG A N 1
ATOM 2213 C CA . ARG A 1 265 ? 23.792 -13.281 -16.188 1.00 80.31 265 ARG A CA 1
ATOM 2214 C C . ARG A 1 265 ? 24.448 -11.939 -15.836 1.00 80.31 265 ARG A C 1
ATOM 2216 O O . ARG A 1 265 ? 25.525 -11.896 -15.246 1.00 80.31 265 ARG A O 1
ATOM 2223 N N . HIS A 1 266 ? 23.791 -10.851 -16.213 1.00 83.81 266 HIS A N 1
ATOM 2224 C CA . HIS A 1 266 ? 24.293 -9.501 -16.058 1.00 83.81 266 HIS A CA 1
ATOM 2225 C C . HIS A 1 266 ? 23.598 -8.794 -14.894 1.00 83.81 266 HIS A C 1
ATOM 2227 O O . HIS A 1 266 ? 22.381 -8.889 -14.709 1.00 83.81 266 HIS A O 1
ATOM 2233 N N . PHE A 1 267 ? 24.393 -8.060 -14.126 1.00 87.31 267 PHE A N 1
ATOM 2234 C CA . PHE A 1 267 ? 23.956 -7.243 -13.007 1.00 87.31 267 PHE A CA 1
ATOM 2235 C C . PHE A 1 267 ? 24.603 -5.873 -13.154 1.00 87.31 267 PHE A C 1
ATOM 2237 O O . PHE A 1 267 ? 25.825 -5.787 -13.281 1.00 87.31 267 PHE A O 1
ATOM 2244 N N . SER A 1 268 ? 23.795 -4.820 -13.135 1.00 89.44 268 SER A N 1
ATOM 2245 C CA . SER A 1 268 ? 24.293 -3.450 -13.177 1.00 89.44 268 SER A CA 1
ATOM 2246 C C . SER A 1 268 ? 23.559 -2.590 -12.168 1.00 89.44 268 SER A C 1
ATOM 2248 O O . SER A 1 268 ? 22.332 -2.600 -12.110 1.00 89.44 268 SER A O 1
ATOM 2250 N N . ASP A 1 269 ? 24.332 -1.834 -11.402 1.00 91.75 269 ASP A N 1
ATOM 2251 C CA . ASP A 1 269 ? 23.850 -0.825 -10.470 1.00 91.75 269 ASP A CA 1
ATOM 2252 C C . ASP A 1 269 ? 24.279 0.547 -10.991 1.00 91.75 269 ASP A C 1
ATOM 2254 O O . ASP A 1 269 ? 25.408 0.717 -11.460 1.00 91.75 269 ASP A O 1
ATOM 2258 N N . TYR A 1 270 ? 23.355 1.497 -10.986 1.00 91.88 270 TYR A N 1
ATOM 2259 C CA . TYR A 1 270 ? 23.574 2.854 -11.454 1.00 91.88 270 TYR A CA 1
ATOM 2260 C C . TYR A 1 270 ? 23.049 3.834 -10.415 1.00 91.88 270 TYR A C 1
ATOM 2262 O O . TYR A 1 270 ? 21.847 3.893 -10.151 1.00 91.88 270 TYR A O 1
ATOM 2270 N N . GLU A 1 271 ? 23.955 4.617 -9.843 1.00 92.44 271 GLU A N 1
ATOM 2271 C CA . GLU A 1 271 ? 23.614 5.686 -8.915 1.00 92.44 271 GLU A CA 1
ATOM 2272 C C . GLU A 1 271 ? 23.118 6.912 -9.691 1.00 92.44 271 GLU A C 1
ATOM 2274 O O . GLU A 1 271 ? 23.751 7.375 -10.639 1.00 92.44 271 GLU A O 1
ATOM 2279 N N . LEU A 1 272 ? 21.953 7.421 -9.298 1.00 89.31 272 LEU A N 1
ATOM 2280 C CA . LEU A 1 272 ? 21.339 8.601 -9.886 1.00 89.31 272 LEU A CA 1
ATOM 2281 C C . LEU A 1 272 ? 22.001 9.860 -9.327 1.00 89.31 272 LEU A C 1
ATOM 2283 O O . LEU A 1 272 ? 22.267 9.960 -8.131 1.00 89.31 272 LEU A O 1
ATOM 2287 N N . SER A 1 273 ? 22.125 10.884 -10.167 1.00 83.88 273 SER A N 1
ATOM 2288 C CA . SER A 1 273 ? 22.653 12.207 -9.795 1.00 83.88 273 SER A CA 1
ATOM 2289 C C . SER A 1 273 ? 21.919 12.895 -8.630 1.00 83.88 273 SER A C 1
ATOM 2291 O O . SER A 1 273 ? 22.423 13.853 -8.046 1.00 83.88 273 SER A O 1
ATOM 2293 N N . GLY A 1 274 ? 20.701 12.447 -8.309 1.00 74.75 274 GLY A N 1
ATOM 2294 C CA . GLY A 1 274 ? 19.877 12.992 -7.232 1.00 74.75 274 GLY A CA 1
ATOM 2295 C C . GLY A 1 274 ? 19.124 14.275 -7.595 1.00 74.75 274 GLY A C 1
ATOM 2296 O O . GLY A 1 274 ? 18.348 14.759 -6.773 1.00 74.75 274 GLY A O 1
ATOM 2297 N N . SER A 1 275 ? 19.284 14.807 -8.814 1.00 83.31 275 SER A N 1
ATOM 2298 C CA . SER A 1 275 ? 18.551 16.000 -9.253 1.00 83.31 275 SER A CA 1
ATOM 2299 C C . SER A 1 275 ? 17.052 15.702 -9.442 1.00 83.31 275 SER A C 1
ATOM 2301 O O . SER A 1 275 ? 16.684 14.859 -10.271 1.00 83.31 275 SER A O 1
ATOM 2303 N N . PRO A 1 276 ? 16.146 16.396 -8.723 1.00 80.69 276 PRO A N 1
ATOM 2304 C CA . PRO A 1 276 ? 14.707 16.151 -8.821 1.00 80.69 276 PRO A CA 1
ATOM 2305 C C . PRO A 1 276 ? 14.108 16.400 -10.212 1.00 80.69 276 PRO A C 1
ATOM 2307 O O . PRO A 1 276 ? 13.120 15.763 -10.575 1.00 80.69 276 PRO A O 1
ATOM 2310 N N . GLU A 1 277 ? 14.690 17.318 -10.982 1.00 84.81 277 GLU A N 1
ATOM 2311 C CA . GLU A 1 277 ? 14.201 17.759 -12.297 1.00 84.81 277 GLU A CA 1
ATOM 2312 C C . GLU A 1 277 ? 14.502 16.744 -13.398 1.00 84.81 277 GLU A C 1
ATOM 2314 O O . GLU A 1 277 ? 13.696 16.532 -14.307 1.00 84.81 277 GLU A O 1
ATOM 2319 N N . THR A 1 278 ? 15.668 16.105 -13.312 1.00 88.62 278 THR A N 1
ATOM 2320 C CA . THR A 1 278 ? 16.162 15.171 -14.326 1.00 88.62 278 THR A CA 1
ATOM 2321 C C . THR A 1 278 ? 15.996 13.715 -13.926 1.00 88.62 278 THR A C 1
ATOM 2323 O O . THR A 1 278 ? 16.196 12.862 -14.782 1.00 88.62 278 THR A O 1
ATOM 2326 N N . TRP A 1 279 ? 15.558 13.414 -12.699 1.00 91.81 279 TRP A N 1
ATOM 2327 C CA . TRP A 1 279 ? 15.422 12.049 -12.174 1.00 91.81 279 TRP A CA 1
ATOM 2328 C C . TRP A 1 279 ? 14.763 11.069 -13.156 1.00 91.81 279 TRP A C 1
ATOM 2330 O O . TRP A 1 279 ? 15.332 10.038 -13.504 1.00 91.81 279 TRP A O 1
ATOM 2340 N N . SER A 1 280 ? 13.575 11.409 -13.669 1.00 93.31 280 SER A N 1
ATOM 2341 C CA . SER A 1 280 ? 12.860 10.518 -14.595 1.00 93.31 280 SER A CA 1
ATOM 2342 C C . SER A 1 280 ? 13.573 10.376 -15.944 1.00 93.31 280 SER A C 1
ATOM 2344 O O . SER A 1 280 ? 13.526 9.306 -16.547 1.00 93.31 280 SER A O 1
ATOM 2346 N N . ARG A 1 281 ? 14.240 11.438 -16.414 1.00 94.12 281 ARG A N 1
ATOM 2347 C CA . ARG A 1 281 ? 14.997 11.445 -17.671 1.00 94.12 281 ARG A CA 1
ATOM 2348 C C . ARG A 1 281 ? 16.249 10.585 -17.554 1.00 94.12 281 ARG A C 1
ATOM 2350 O O . ARG A 1 281 ? 16.464 9.748 -18.415 1.00 94.12 281 ARG A O 1
ATOM 2357 N N . GLU A 1 282 ? 17.002 10.737 -16.472 1.00 94.25 282 GLU A N 1
ATOM 2358 C CA . GLU A 1 282 ? 18.217 9.970 -16.200 1.00 94.25 282 GLU A CA 1
ATOM 2359 C C . GLU A 1 282 ? 17.933 8.462 -16.202 1.00 94.25 282 GLU A C 1
ATOM 2361 O O . GLU A 1 282 ? 18.631 7.693 -16.859 1.00 94.25 282 GLU A O 1
ATOM 2366 N N . ILE A 1 283 ? 16.826 8.047 -15.580 1.00 94.44 283 ILE A N 1
ATOM 2367 C CA . ILE A 1 283 ? 16.361 6.657 -15.630 1.00 94.44 283 ILE A CA 1
ATOM 2368 C C . ILE A 1 283 ? 16.033 6.230 -17.066 1.00 94.44 283 ILE A C 1
ATOM 2370 O O . ILE A 1 283 ? 16.434 5.150 -17.495 1.00 94.44 283 ILE A O 1
ATOM 2374 N N . MET A 1 284 ? 15.283 7.040 -17.822 1.00 95.38 284 MET A N 1
ATOM 2375 C CA . MET A 1 284 ? 14.926 6.709 -19.209 1.00 95.38 284 MET A CA 1
ATOM 2376 C C . MET A 1 284 ? 16.158 6.593 -20.115 1.00 95.38 284 MET A C 1
ATOM 2378 O O . MET A 1 284 ? 16.201 5.709 -20.978 1.00 95.38 284 MET A O 1
ATOM 2382 N N . ASP A 1 285 ? 17.152 7.454 -19.912 1.00 94.44 285 ASP A N 1
ATOM 2383 C CA . ASP A 1 285 ? 18.407 7.461 -20.658 1.00 94.44 285 ASP A CA 1
ATOM 2384 C C . ASP A 1 285 ? 19.239 6.223 -20.319 1.00 94.44 285 ASP A C 1
ATOM 2386 O O . ASP A 1 285 ? 19.664 5.506 -21.228 1.00 94.44 285 ASP A O 1
ATOM 2390 N N . TYR A 1 286 ? 19.369 5.902 -19.029 1.00 93.69 286 TYR A N 1
ATOM 2391 C CA . TYR A 1 286 ? 20.039 4.693 -18.563 1.00 93.69 286 TYR A CA 1
ATOM 2392 C C . TYR A 1 286 ? 19.380 3.424 -19.118 1.00 93.69 286 TYR A C 1
ATOM 2394 O O . TYR A 1 286 ? 20.052 2.597 -19.732 1.00 93.69 286 TYR A O 1
ATOM 2402 N N . VAL A 1 287 ? 18.054 3.289 -18.996 1.00 93.25 287 VAL A N 1
ATOM 2403 C CA . VAL A 1 287 ? 17.320 2.127 -19.527 1.00 93.25 287 VAL A CA 1
ATOM 2404 C C . VAL A 1 287 ? 17.467 2.035 -21.048 1.00 93.25 287 VAL A C 1
ATOM 2406 O O . VAL A 1 287 ? 17.650 0.943 -21.583 1.00 93.25 287 VAL A O 1
ATOM 2409 N N . SER A 1 288 ? 17.443 3.165 -21.760 1.00 93.75 288 SER A N 1
ATOM 2410 C CA . SER A 1 288 ? 17.652 3.182 -23.213 1.00 93.75 288 SER A CA 1
ATOM 2411 C C . SER A 1 288 ? 19.065 2.750 -23.603 1.00 93.75 288 SER A C 1
ATOM 2413 O O . SER A 1 288 ? 19.227 2.001 -24.566 1.00 93.75 288 SER A O 1
ATOM 2415 N N . ALA A 1 289 ? 20.088 3.224 -22.890 1.00 90.88 289 ALA A N 1
ATOM 2416 C CA . ALA A 1 289 ? 21.477 2.839 -23.121 1.00 90.88 289 ALA A CA 1
ATOM 2417 C C . ALA A 1 289 ? 21.684 1.348 -22.833 1.00 90.88 289 ALA A C 1
ATOM 2419 O O . ALA A 1 289 ? 22.251 0.634 -23.662 1.00 90.88 289 ALA A O 1
ATOM 2420 N N . TYR A 1 290 ? 21.133 0.876 -21.715 1.00 87.38 290 TYR A N 1
ATOM 2421 C CA . TYR A 1 290 ? 21.153 -0.522 -21.315 1.00 87.38 290 TYR A CA 1
ATOM 2422 C C . TYR A 1 290 ? 20.508 -1.424 -22.374 1.00 87.38 290 TYR A C 1
ATOM 2424 O O . TYR A 1 290 ? 21.124 -2.389 -22.822 1.00 87.38 290 TYR A O 1
ATOM 2432 N N . GLU A 1 291 ? 19.301 -1.094 -22.847 1.00 85.81 291 GLU A N 1
ATOM 2433 C CA . GLU A 1 291 ? 18.642 -1.877 -23.897 1.00 85.81 291 GLU A CA 1
ATOM 2434 C C . GLU A 1 291 ? 19.443 -1.869 -25.203 1.00 85.81 291 GLU A C 1
ATOM 2436 O O . GLU A 1 291 ? 19.646 -2.933 -25.777 1.00 85.81 291 GLU A O 1
ATOM 2441 N N . LYS A 1 292 ? 19.972 -0.720 -25.647 1.00 85.69 292 LYS A N 1
ATOM 2442 C CA . LYS A 1 292 ? 20.780 -0.641 -26.880 1.00 85.69 292 LYS A CA 1
ATOM 2443 C C . LYS A 1 292 ? 22.043 -1.497 -26.825 1.00 85.69 292 LYS A C 1
ATOM 2445 O O . LYS A 1 292 ? 22.406 -2.096 -27.834 1.00 85.69 292 LYS A O 1
ATOM 2450 N N . GLN A 1 293 ? 22.711 -1.541 -25.674 1.00 78.50 293 GLN A N 1
ATOM 2451 C CA . GLN A 1 293 ? 23.894 -2.379 -25.474 1.00 78.50 293 GLN A CA 1
ATOM 2452 C C . GLN A 1 293 ? 23.554 -3.872 -25.546 1.00 78.50 293 GLN A C 1
ATOM 2454 O O . GLN A 1 293 ? 24.371 -4.656 -26.007 1.00 78.50 293 GLN A O 1
ATOM 2459 N N . HIS A 1 294 ? 22.335 -4.256 -25.157 1.00 70.75 294 HIS A N 1
ATOM 2460 C CA . HIS A 1 294 ? 21.940 -5.656 -24.999 1.00 70.75 294 HIS A CA 1
ATOM 2461 C C . HIS A 1 294 ? 20.921 -6.144 -26.043 1.00 70.75 294 HIS A C 1
ATOM 2463 O O . HIS A 1 294 ? 20.434 -7.265 -25.909 1.00 70.75 294 HIS A O 1
ATOM 2469 N N . GLN A 1 295 ? 20.604 -5.336 -27.060 1.00 61.97 295 GLN A N 1
ATOM 2470 C CA . GLN A 1 295 ? 19.746 -5.678 -28.208 1.00 61.97 295 GLN A CA 1
ATOM 2471 C C . GLN A 1 295 ? 20.562 -6.008 -29.477 1.00 61.97 295 GLN A C 1
ATOM 2473 O O . GLN A 1 295 ? 19.981 -6.320 -30.510 1.00 61.97 295 GLN A O 1
ATOM 2478 N N . LYS A 1 296 ? 21.899 -5.901 -29.412 1.00 43.72 296 LYS A N 1
ATOM 2479 C CA . LYS A 1 296 ? 22.838 -6.180 -30.514 1.00 43.72 296 LYS A CA 1
ATOM 2480 C C . LYS A 1 296 ? 23.399 -7.613 -30.539 1.00 43.72 296 LYS A C 1
ATOM 2482 O O . LYS A 1 296 ? 24.215 -7.894 -31.411 1.00 43.72 296 LYS A O 1
ATOM 2487 N N . ASP A 1 297 ? 22.914 -8.489 -29.662 1.00 38.16 297 ASP A N 1
ATOM 2488 C CA . ASP A 1 297 ? 23.163 -9.941 -29.688 1.00 38.16 297 ASP A CA 1
ATOM 2489 C C . ASP A 1 297 ? 21.828 -10.673 -29.823 1.00 38.16 297 ASP A C 1
ATOM 2491 O O . ASP A 1 297 ? 21.805 -11.755 -30.445 1.00 38.16 297 ASP A O 1
#

Radius of gyration: 22.21 Å; Cα contacts (8 Å, |Δi|>4): 467; chains: 1; bounding box: 44×40×68 Å